Protein AF-A0A4S8JFE3-F1 (afdb_monomer)

Sequence (246 aa):
MAQDLYTLPSEVLLGKSAKSLLWGQHYAMALMDRVRDAGWALRILSYHNAELRRQIEEVHARAAPEAIAAAKQCASDLEAEAMRLRTEAKAYEERVSNLEAEVTCLKSEVKAVEGQNKELQVFLRTTRTEARLARNEAVALTQKLEEALTKVKRASEALAVEMGQWPEKDKKLIEDYKEFLGFQLGLIRSGQVTYEYGYRIALAHFKVCHPGLEIEEDPFASCPEGLSVNMSDEVPFDDSAEAPKK

Mean predicted aligned error: 17.84 Å

Structure (mmCIF, N/CA/C/O backbone):
data_AF-A0A4S8JFE3-F1
#
_entry.id   AF-A0A4S8JFE3-F1
#
loop_
_atom_site.group_PDB
_atom_site.id
_atom_site.type_symbol
_atom_site.label_atom_id
_atom_site.label_alt_id
_atom_site.label_comp_id
_atom_site.label_asym_id
_atom_site.label_entity_id
_atom_site.label_seq_id
_atom_site.pdbx_PDB_ins_code
_atom_site.Cartn_x
_atom_site.Cartn_y
_atom_site.Cartn_z
_atom_site.occupancy
_atom_site.B_iso_or_equiv
_atom_site.auth_seq_id
_atom_site.auth_comp_id
_atom_site.auth_asym_id
_atom_site.auth_atom_id
_atom_site.pdbx_PDB_model_num
ATOM 1 N N . MET A 1 1 ? 48.483 -14.406 -115.919 1.00 56.59 1 MET A N 1
ATOM 2 C CA . MET A 1 1 ? 48.897 -12.992 -116.090 1.00 56.59 1 MET A CA 1
ATOM 3 C C . MET A 1 1 ? 50.396 -12.825 -116.401 1.00 56.59 1 MET A C 1
ATOM 5 O O . MET A 1 1 ? 50.930 -11.755 -116.154 1.00 56.59 1 MET A O 1
ATOM 9 N N . ALA A 1 2 ? 51.092 -13.836 -116.947 1.00 58.06 2 ALA A N 1
ATOM 10 C CA . ALA A 1 2 ? 52.522 -13.724 -117.287 1.00 58.06 2 ALA A CA 1
ATOM 11 C C . ALA A 1 2 ? 52.792 -13.641 -118.806 1.00 58.06 2 ALA A C 1
ATOM 13 O O . ALA A 1 2 ? 53.766 -13.017 -119.209 1.00 58.06 2 ALA A O 1
ATOM 14 N N . GLN A 1 3 ? 51.917 -14.201 -119.655 1.00 55.84 3 GLN A N 1
ATOM 15 C CA . GLN A 1 3 ? 52.077 -14.185 -121.121 1.00 55.84 3 GLN A CA 1
ATOM 16 C C . GLN A 1 3 ? 51.683 -12.842 -121.773 1.00 55.84 3 GLN A C 1
ATOM 18 O O . GLN A 1 3 ? 52.320 -12.438 -122.739 1.00 55.84 3 GLN A O 1
ATOM 23 N N . ASP A 1 4 ? 50.734 -12.095 -121.195 1.00 54.00 4 ASP A N 1
ATOM 24 C CA . ASP A 1 4 ? 50.294 -10.777 -121.706 1.00 54.00 4 ASP A CA 1
ATOM 25 C C . ASP A 1 4 ? 51.259 -9.619 -121.382 1.00 54.00 4 ASP A C 1
ATOM 27 O O . ASP A 1 4 ? 51.051 -8.484 -121.809 1.00 54.00 4 ASP A O 1
ATOM 31 N N . LEU A 1 5 ? 52.311 -9.873 -120.595 1.00 59.34 5 LEU A N 1
ATOM 32 C CA . LEU A 1 5 ? 53.309 -8.858 -120.240 1.00 59.34 5 LEU A CA 1
ATOM 33 C C . LEU A 1 5 ? 54.392 -8.691 -121.319 1.00 59.34 5 LEU A C 1
ATOM 35 O O . LEU A 1 5 ? 55.036 -7.649 -121.348 1.00 59.34 5 LEU A O 1
ATOM 39 N N . TYR A 1 6 ? 54.562 -9.668 -122.220 1.00 56.78 6 TYR A N 1
ATOM 40 C CA . TYR A 1 6 ? 55.596 -9.660 -123.269 1.00 56.78 6 TYR A CA 1
ATOM 41 C C . TYR A 1 6 ? 55.110 -9.168 -124.645 1.00 56.78 6 TYR A C 1
ATOM 43 O O . TYR A 1 6 ? 55.923 -8.998 -125.550 1.00 56.78 6 TYR A O 1
ATOM 51 N N . THR A 1 7 ? 53.810 -8.911 -124.816 1.00 59.34 7 THR A N 1
ATOM 52 C CA . THR A 1 7 ? 53.206 -8.390 -126.061 1.00 59.34 7 THR A CA 1
ATOM 53 C C . THR A 1 7 ? 52.867 -6.898 -126.003 1.00 59.34 7 THR A C 1
ATOM 55 O O . THR A 1 7 ? 52.510 -6.310 -127.023 1.00 59.34 7 THR A O 1
ATOM 58 N N . LEU A 1 8 ? 52.976 -6.262 -124.831 1.00 62.25 8 LEU A N 1
ATOM 59 C CA . LEU A 1 8 ? 52.682 -4.840 -124.654 1.00 62.25 8 LEU A CA 1
ATOM 60 C C . LEU A 1 8 ? 53.921 -3.975 -124.968 1.00 62.25 8 LEU A C 1
ATOM 62 O O . LEU A 1 8 ? 54.994 -4.256 -124.431 1.00 62.25 8 LEU A O 1
ATOM 66 N N . PRO A 1 9 ? 53.793 -2.898 -125.773 1.00 70.19 9 PRO A N 1
ATOM 67 C CA . PRO A 1 9 ? 54.870 -1.933 -126.003 1.00 70.19 9 PRO A CA 1
ATOM 68 C C . PRO A 1 9 ? 55.422 -1.377 -124.683 1.00 70.19 9 PRO A C 1
ATOM 70 O O . PRO A 1 9 ? 54.665 -1.145 -123.735 1.00 70.19 9 PRO A O 1
ATOM 73 N N . SER A 1 10 ? 56.733 -1.135 -124.617 1.00 69.06 10 SER A N 1
ATOM 74 C CA . SER A 1 10 ? 57.446 -0.693 -123.405 1.00 69.06 10 SER A CA 1
ATOM 75 C C . SER A 1 10 ? 56.835 0.552 -122.749 1.00 69.06 10 SER A C 1
ATOM 77 O O . SER A 1 10 ? 56.803 0.640 -121.523 1.00 69.06 10 SER A O 1
ATOM 79 N N . GLU A 1 11 ? 56.272 1.470 -123.537 1.00 72.88 11 GLU A N 1
ATOM 80 C CA . GLU A 1 11 ? 55.557 2.662 -123.059 1.00 72.88 11 GLU A CA 1
ATOM 81 C C . GLU A 1 11 ? 54.340 2.319 -122.183 1.00 72.88 11 GLU A C 1
ATOM 83 O O . GLU A 1 11 ? 54.083 2.982 -121.176 1.00 72.88 11 GLU A O 1
ATOM 88 N N . VAL A 1 12 ? 53.615 1.240 -122.500 1.00 74.75 12 VAL A N 1
ATOM 89 C CA . VAL A 1 12 ? 52.439 0.797 -121.734 1.00 74.75 12 VAL A CA 1
ATOM 90 C C . VAL A 1 12 ? 52.855 0.147 -120.410 1.00 74.75 12 VAL A C 1
ATOM 92 O O . VAL A 1 12 ? 52.190 0.343 -119.389 1.00 74.75 12 VAL A O 1
ATOM 95 N N . LEU A 1 13 ? 53.967 -0.596 -120.395 1.00 71.75 13 LEU A N 1
ATOM 96 C CA . LEU A 1 13 ? 54.536 -1.193 -119.178 1.00 71.75 13 LEU A CA 1
ATOM 97 C C . LEU A 1 13 ? 55.146 -0.129 -118.254 1.00 71.75 13 LEU A C 1
ATOM 99 O O . LEU A 1 13 ? 54.898 -0.156 -117.047 1.00 71.75 13 LEU A O 1
ATOM 103 N N . LEU A 1 14 ? 55.864 0.850 -118.816 1.00 76.25 14 LEU A N 1
ATOM 104 C CA . LEU A 1 14 ? 56.385 2.011 -118.089 1.00 76.25 14 LEU A CA 1
ATOM 105 C C . LEU A 1 14 ? 55.250 2.857 -117.505 1.00 76.25 14 LEU A C 1
ATOM 107 O O . LEU A 1 14 ? 55.309 3.216 -116.333 1.00 76.25 14 LEU A O 1
ATOM 111 N N . GLY A 1 15 ? 54.173 3.098 -118.260 1.00 76.38 15 GLY A N 1
ATOM 112 C CA . GLY A 1 15 ? 52.990 3.807 -117.767 1.00 76.38 15 GLY A CA 1
ATOM 113 C C . GLY A 1 15 ? 52.258 3.076 -116.633 1.00 76.38 15 GLY A C 1
ATOM 114 O O . GLY A 1 15 ? 51.794 3.716 -115.688 1.00 76.38 15 GLY A O 1
ATOM 115 N N . LYS A 1 16 ? 52.174 1.737 -116.677 1.00 76.69 16 LYS A N 1
ATOM 116 C CA . LYS A 1 16 ? 51.612 0.916 -115.583 1.00 76.69 16 LYS A CA 1
ATOM 117 C C . LYS A 1 16 ? 52.517 0.907 -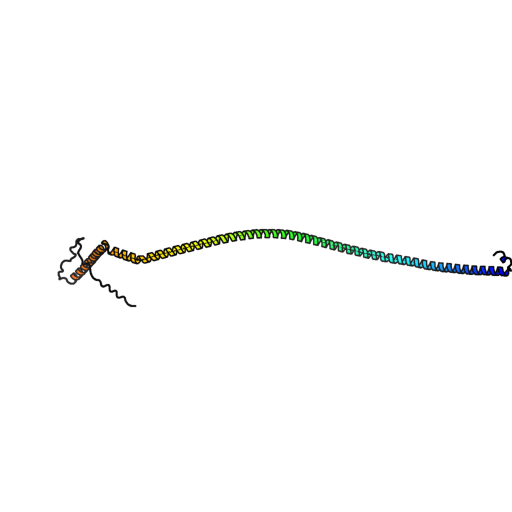114.345 1.00 76.69 16 LYS A C 1
ATOM 119 O O . LYS A 1 16 ? 52.015 1.064 -113.234 1.00 76.69 16 LYS A O 1
ATOM 124 N N . SER A 1 17 ? 53.831 0.785 -114.535 1.00 76.44 17 SER A N 1
ATOM 125 C CA . SER A 1 17 ? 54.830 0.847 -113.459 1.00 76.44 17 SER A CA 1
ATOM 126 C C . SER A 1 17 ? 54.849 2.221 -112.778 1.00 76.44 17 SER A C 1
ATOM 128 O O . SER A 1 17 ? 54.731 2.310 -111.558 1.00 76.44 17 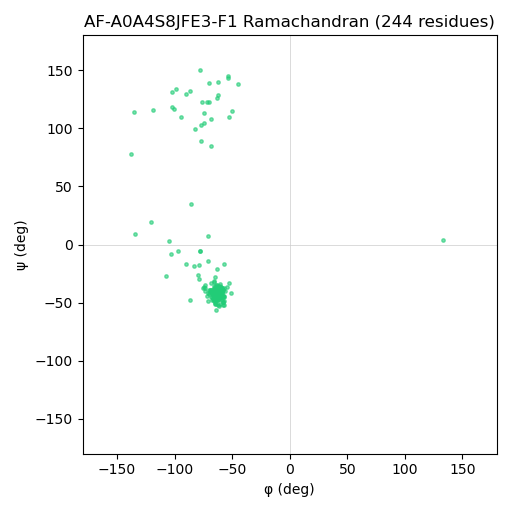SER A O 1
ATOM 130 N N . ALA A 1 18 ? 54.863 3.306 -113.559 1.00 77.50 18 ALA A N 1
ATOM 131 C CA . ALA A 1 18 ? 54.805 4.676 -113.053 1.00 77.50 18 ALA A CA 1
ATOM 132 C C . ALA A 1 18 ? 53.519 4.950 -112.254 1.00 77.50 18 ALA A C 1
ATOM 134 O O . ALA A 1 18 ? 53.577 5.550 -111.184 1.00 77.50 18 ALA A O 1
ATOM 135 N N . LYS A 1 19 ? 52.360 4.453 -112.712 1.00 82.38 19 LYS A N 1
ATOM 136 C CA . LYS A 1 19 ? 51.097 4.543 -111.956 1.00 82.38 19 LYS A CA 1
ATOM 137 C C . LYS A 1 19 ? 51.133 3.734 -110.658 1.00 82.38 19 LYS A C 1
ATOM 139 O O . LYS A 1 19 ? 50.665 4.231 -109.641 1.00 82.38 19 LYS A O 1
ATOM 144 N N . SER A 1 20 ? 51.709 2.531 -110.665 1.00 80.62 20 SER A N 1
ATOM 145 C CA . SER A 1 20 ? 51.878 1.715 -109.454 1.00 80.62 20 SER A CA 1
ATOM 146 C C . SER A 1 20 ? 52.808 2.378 -108.434 1.00 80.62 20 SER A C 1
ATOM 148 O O . SER A 1 20 ? 52.526 2.334 -107.239 1.00 80.62 20 SER A O 1
ATOM 150 N N . LEU A 1 21 ? 53.894 3.012 -108.889 1.00 84.25 21 LEU A N 1
ATOM 151 C CA . LEU A 1 21 ? 54.806 3.778 -108.036 1.00 84.25 21 LEU A CA 1
ATOM 152 C C . LEU A 1 21 ? 54.117 5.013 -107.450 1.00 84.25 21 LEU A C 1
ATOM 154 O O . LEU A 1 21 ? 54.218 5.248 -106.250 1.00 84.25 21 LEU A O 1
ATOM 158 N N . LEU A 1 22 ? 53.365 5.755 -108.267 1.00 85.00 22 LEU A N 1
ATOM 159 C CA . LEU A 1 22 ? 52.593 6.915 -107.821 1.00 85.00 22 LEU A CA 1
ATOM 160 C C . LEU A 1 22 ? 51.533 6.522 -106.777 1.00 85.00 22 LEU A C 1
ATOM 162 O O . LEU A 1 22 ? 51.433 7.145 -105.723 1.00 85.00 22 LEU A O 1
ATOM 166 N N . TRP A 1 23 ? 50.774 5.449 -107.024 1.00 84.69 23 TRP A N 1
ATOM 167 C CA . TRP A 1 23 ? 49.787 4.931 -106.070 1.00 84.69 23 TRP A CA 1
ATOM 168 C C . TRP A 1 23 ? 50.449 4.408 -104.788 1.00 84.69 23 TRP A C 1
ATOM 170 O O . TRP A 1 23 ? 49.944 4.664 -103.696 1.00 84.69 23 TRP A O 1
ATOM 180 N N . GLY A 1 24 ? 51.604 3.745 -104.899 1.00 85.69 24 GLY A N 1
ATOM 181 C CA . GLY A 1 24 ? 52.410 3.320 -103.753 1.00 85.69 24 GLY A CA 1
ATOM 182 C C . GLY A 1 24 ? 52.921 4.496 -102.914 1.00 85.69 24 GLY A C 1
ATOM 183 O O . GLY A 1 24 ? 52.873 4.434 -101.688 1.00 85.69 24 GLY A O 1
ATOM 184 N N . GLN A 1 25 ? 53.337 5.594 -103.552 1.00 86.00 25 GLN A N 1
ATOM 185 C CA . GLN A 1 25 ? 53.753 6.825 -102.872 1.00 86.00 25 GLN A CA 1
ATOM 186 C C . GLN A 1 25 ? 52.588 7.513 -102.153 1.00 86.00 25 GLN A C 1
ATOM 188 O O . GLN A 1 25 ? 52.732 7.873 -100.986 1.00 86.00 25 GLN A O 1
ATOM 193 N N . HIS A 1 26 ? 51.424 7.654 -102.796 1.00 88.19 26 HIS A N 1
ATOM 194 C CA . HIS A 1 26 ? 50.231 8.200 -102.138 1.00 88.19 26 HIS A CA 1
ATOM 195 C C . HIS A 1 26 ? 49.780 7.336 -100.957 1.00 88.19 26 HIS A C 1
ATOM 197 O O . HIS A 1 26 ? 49.426 7.870 -99.906 1.00 88.19 26 HIS A O 1
ATOM 203 N N . TYR A 1 27 ? 49.846 6.009 -101.096 1.00 88.69 27 TYR A N 1
ATOM 204 C CA . TYR A 1 27 ? 49.547 5.082 -100.008 1.00 88.69 27 TYR A CA 1
ATOM 205 C C . TYR A 1 27 ? 50.537 5.222 -98.843 1.00 88.69 27 TYR A C 1
ATOM 207 O O . TYR A 1 27 ? 50.116 5.344 -97.693 1.00 88.69 27 TYR A O 1
ATOM 215 N N . ALA A 1 28 ? 51.842 5.266 -99.125 1.00 87.94 28 ALA A N 1
ATOM 216 C CA . ALA A 1 28 ? 52.872 5.455 -98.106 1.00 87.94 28 ALA A CA 1
ATOM 217 C C . ALA A 1 28 ? 52.715 6.800 -97.377 1.00 87.94 28 ALA A C 1
ATOM 219 O O . ALA A 1 28 ? 52.839 6.854 -96.157 1.00 87.94 28 ALA A O 1
ATOM 220 N N . MET A 1 29 ? 52.386 7.872 -98.101 1.00 92.06 29 MET A N 1
ATOM 221 C CA . MET A 1 29 ? 52.171 9.205 -97.532 1.00 92.06 29 MET A CA 1
ATOM 222 C C . MET A 1 29 ? 50.930 9.256 -96.637 1.00 92.06 29 MET A C 1
ATOM 224 O O . MET A 1 29 ? 51.026 9.687 -95.493 1.00 92.06 29 MET A O 1
ATOM 228 N N . ALA A 1 30 ? 49.803 8.702 -97.095 1.00 92.50 30 ALA A N 1
ATOM 229 C CA . ALA A 1 30 ? 48.589 8.595 -96.288 1.00 92.50 30 ALA A CA 1
ATOM 230 C C . ALA A 1 30 ? 48.795 7.730 -95.031 1.00 92.50 30 ALA A C 1
ATOM 232 O O . ALA A 1 30 ? 48.233 8.024 -93.976 1.00 92.50 30 ALA A O 1
ATOM 233 N N . LEU A 1 31 ? 49.606 6.669 -95.117 1.00 93.50 31 LEU A N 1
ATOM 234 C CA . LEU A 1 31 ? 49.961 5.848 -93.961 1.00 93.50 31 LEU A CA 1
ATOM 235 C C . LEU A 1 31 ? 50.840 6.624 -92.971 1.00 93.50 31 LEU A C 1
ATOM 237 O O . LEU A 1 31 ? 50.573 6.586 -91.772 1.00 93.50 31 LEU A O 1
ATOM 241 N N . MET A 1 32 ? 51.853 7.349 -93.455 1.00 92.12 32 MET A N 1
ATOM 242 C CA . MET A 1 32 ? 52.711 8.189 -92.614 1.00 92.12 32 MET A CA 1
ATOM 243 C C . MET A 1 32 ? 51.919 9.291 -91.908 1.00 92.12 32 MET A C 1
ATOM 245 O O . MET A 1 32 ? 52.120 9.507 -90.714 1.00 92.12 32 MET A O 1
ATOM 249 N N . ASP A 1 33 ? 50.989 9.942 -92.607 1.00 93.19 33 ASP A N 1
ATOM 250 C CA . ASP A 1 33 ? 50.117 10.960 -92.020 1.00 93.19 33 ASP A CA 1
ATOM 251 C C . ASP A 1 33 ? 49.203 10.355 -90.946 1.00 93.19 33 ASP A C 1
ATOM 253 O O . ASP A 1 33 ? 49.164 10.866 -89.832 1.00 93.19 33 ASP A O 1
ATOM 257 N N . ARG A 1 34 ? 48.582 9.192 -91.200 1.00 92.62 34 ARG A N 1
ATOM 258 C CA . ARG A 1 34 ? 47.789 8.473 -90.184 1.00 92.62 34 ARG A CA 1
ATOM 259 C C . ARG A 1 34 ? 48.608 8.082 -88.957 1.00 92.62 34 ARG A C 1
ATOM 261 O O . ARG A 1 34 ? 48.115 8.201 -87.840 1.00 92.62 34 ARG A O 1
ATOM 268 N N . VAL A 1 35 ? 49.842 7.608 -89.144 1.00 95.06 35 VAL A N 1
ATOM 269 C CA . VAL A 1 35 ? 50.750 7.277 -88.032 1.00 95.06 35 VAL A CA 1
ATOM 270 C C . VAL A 1 35 ? 51.120 8.538 -87.252 1.00 95.06 35 VAL A C 1
ATOM 272 O O . VAL A 1 35 ? 51.145 8.507 -86.022 1.00 95.06 35 VAL A O 1
ATOM 275 N N . ARG A 1 36 ? 51.363 9.661 -87.939 1.00 93.81 36 ARG A N 1
ATOM 276 C CA . ARG A 1 36 ? 51.649 10.954 -87.306 1.00 93.81 36 ARG A CA 1
ATOM 277 C C . ARG A 1 36 ? 50.448 11.472 -86.513 1.00 93.81 36 ARG A C 1
ATOM 279 O O . ARG A 1 36 ? 50.630 11.871 -85.364 1.00 93.81 36 ARG A O 1
ATOM 286 N N . ASP A 1 37 ? 49.247 11.409 -87.078 1.00 94.69 37 ASP A N 1
ATOM 287 C CA . ASP A 1 37 ? 48.005 11.838 -86.429 1.00 94.69 37 ASP A CA 1
ATOM 288 C C . ASP A 1 37 ? 47.674 10.947 -85.223 1.00 94.69 37 ASP A C 1
ATOM 290 O O . ASP A 1 37 ? 47.378 11.452 -84.139 1.00 94.69 37 ASP A O 1
ATOM 294 N N . ALA A 1 38 ? 47.826 9.623 -85.359 1.00 94.75 38 ALA A N 1
ATOM 295 C CA . ALA A 1 38 ? 47.687 8.680 -84.251 1.00 94.75 38 ALA A CA 1
ATOM 296 C C . ALA A 1 38 ? 48.734 8.932 -83.154 1.00 94.75 38 ALA A C 1
ATOM 298 O O . ALA A 1 38 ? 48.404 8.925 -81.971 1.00 94.75 38 ALA A O 1
ATOM 299 N N . GLY A 1 39 ? 49.986 9.213 -83.524 1.00 95.25 39 GLY A N 1
ATOM 300 C CA . GLY A 1 39 ? 51.050 9.570 -82.584 1.00 95.25 39 GLY A CA 1
ATOM 301 C C . GLY A 1 39 ? 50.792 10.895 -81.858 1.00 95.25 39 GLY A C 1
ATOM 302 O O . GLY A 1 39 ? 51.099 11.024 -80.671 1.00 95.25 39 GLY A O 1
ATOM 303 N N . TRP A 1 40 ? 50.202 11.880 -82.539 1.00 96.31 40 TRP A N 1
ATOM 304 C CA . TRP A 1 40 ? 49.776 13.139 -81.927 1.00 96.31 40 TRP A CA 1
ATOM 305 C C . TRP A 1 40 ? 48.611 12.924 -80.953 1.00 96.31 40 TRP A C 1
ATOM 307 O O . TRP A 1 40 ? 48.685 13.375 -79.808 1.00 96.31 40 TRP A O 1
ATOM 317 N N . ALA A 1 41 ? 47.598 12.147 -81.347 1.00 95.75 41 ALA A N 1
ATOM 318 C CA . ALA A 1 41 ? 46.480 11.775 -80.482 1.00 95.75 41 ALA A CA 1
ATOM 319 C C . ALA A 1 41 ? 46.942 10.988 -79.242 1.00 95.75 41 ALA A C 1
ATOM 321 O O . ALA A 1 41 ? 46.533 11.305 -78.127 1.00 95.75 41 ALA A O 1
ATOM 322 N N . LEU A 1 42 ? 47.854 10.022 -79.406 1.00 95.06 42 LEU A N 1
ATOM 323 C CA . LEU A 1 42 ? 48.455 9.269 -78.299 1.00 95.06 42 LEU A CA 1
ATOM 324 C C . LEU A 1 42 ? 49.184 10.185 -77.315 1.00 95.06 42 LEU A C 1
ATOM 326 O O . LEU A 1 42 ? 49.062 10.007 -76.105 1.00 95.06 42 LEU A O 1
ATOM 330 N N . ARG A 1 43 ? 49.904 11.196 -77.811 1.00 95.81 43 ARG A N 1
ATOM 331 C CA . ARG A 1 43 ? 50.596 12.170 -76.958 1.00 95.81 43 ARG A CA 1
ATOM 332 C C . ARG A 1 43 ? 49.610 12.997 -76.140 1.00 95.81 43 ARG A C 1
ATOM 334 O O . ARG A 1 43 ? 49.788 13.122 -74.931 1.00 95.81 43 ARG A O 1
ATOM 341 N N . ILE A 1 44 ? 48.549 13.499 -76.766 1.00 96.25 44 ILE A N 1
ATOM 342 C CA . ILE A 1 44 ? 47.493 14.244 -76.068 1.00 96.25 44 ILE A CA 1
ATOM 343 C C . ILE A 1 44 ? 46.802 13.366 -75.028 1.00 96.25 44 ILE A C 1
ATOM 345 O O . ILE A 1 44 ? 46.636 13.797 -73.889 1.00 96.25 44 ILE A O 1
ATOM 349 N N . LEU A 1 45 ? 46.450 12.130 -75.384 1.00 96.88 45 LEU A N 1
ATOM 350 C CA . LEU A 1 45 ? 45.834 11.180 -74.459 1.00 96.88 45 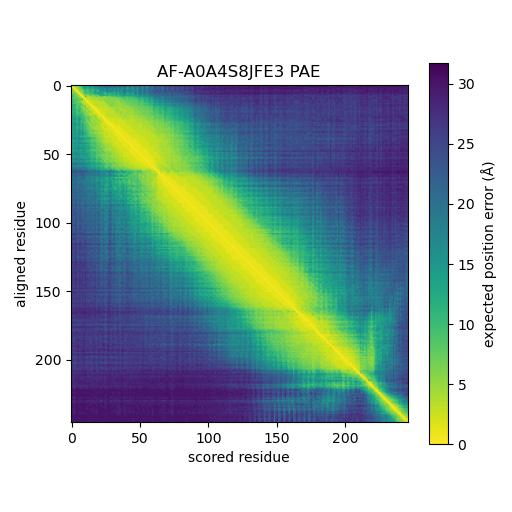LEU A CA 1
ATOM 351 C C . LEU A 1 45 ? 46.768 10.840 -73.294 1.00 96.88 45 LEU A C 1
ATOM 353 O O . LEU A 1 45 ? 46.308 10.764 -72.160 1.00 96.88 45 LEU A O 1
ATOM 357 N N . SER A 1 46 ? 48.074 10.695 -73.540 1.00 95.81 46 SER A N 1
ATOM 358 C CA . SER A 1 46 ? 49.061 10.451 -72.480 1.00 95.81 46 SER A CA 1
ATOM 359 C C . SER A 1 46 ? 49.159 11.622 -71.497 1.00 95.81 46 SER A C 1
ATOM 361 O O . SER A 1 46 ? 49.181 11.396 -70.289 1.00 95.81 46 SER A O 1
ATOM 363 N N . TYR A 1 47 ? 49.116 12.863 -71.996 1.00 96.31 47 TYR A N 1
ATOM 364 C CA . TYR A 1 47 ? 49.083 14.065 -71.163 1.00 96.31 47 TYR A CA 1
ATOM 365 C C . TYR A 1 47 ? 47.800 14.140 -70.323 1.00 96.31 47 TYR A C 1
ATOM 367 O O . TYR A 1 47 ? 47.873 14.322 -69.111 1.00 96.31 47 TYR A O 1
ATOM 375 N N . HIS A 1 48 ? 46.633 13.904 -70.931 1.00 96.69 48 HIS A N 1
ATOM 376 C CA . HIS A 1 48 ? 45.361 13.867 -70.201 1.00 96.69 48 HIS A CA 1
ATOM 377 C C . HIS A 1 48 ? 45.322 12.734 -69.169 1.00 96.69 48 HIS A C 1
ATOM 379 O O . HIS A 1 48 ? 44.786 12.923 -68.085 1.00 96.69 48 HIS A O 1
ATOM 385 N N . ASN A 1 49 ? 45.910 11.569 -69.461 1.00 96.00 49 ASN A N 1
ATOM 386 C CA . ASN A 1 49 ? 45.993 10.467 -68.502 1.00 96.00 49 ASN A CA 1
ATOM 387 C C . ASN A 1 49 ? 46.873 10.842 -67.299 1.00 96.00 49 ASN A C 1
ATOM 389 O O . ASN A 1 49 ? 46.496 10.563 -66.165 1.00 96.00 49 ASN A O 1
ATOM 393 N N . ALA A 1 50 ? 48.007 11.512 -67.529 1.00 96.56 50 ALA A N 1
ATOM 394 C CA . ALA A 1 50 ? 48.862 12.014 -66.454 1.00 96.56 50 ALA A CA 1
ATOM 395 C C . ALA A 1 50 ? 48.147 13.071 -65.594 1.00 96.56 50 ALA A C 1
ATOM 397 O O . ALA A 1 50 ? 48.205 12.999 -64.369 1.00 96.56 50 ALA A O 1
ATOM 398 N N . GLU A 1 51 ? 47.416 13.998 -66.218 1.00 95.94 51 GLU A N 1
ATOM 399 C CA . GLU A 1 51 ? 46.646 15.018 -65.498 1.00 95.94 51 GLU A CA 1
ATOM 400 C C . GLU A 1 51 ? 45.475 14.413 -64.710 1.00 95.94 51 GLU A C 1
ATOM 402 O O . GLU A 1 51 ? 45.275 14.755 -63.548 1.00 95.94 51 GLU A O 1
ATOM 407 N N . LEU A 1 52 ? 44.746 13.448 -65.281 1.00 95.94 52 LEU A N 1
ATOM 408 C CA . LEU A 1 52 ? 43.693 12.723 -64.564 1.00 95.94 52 LEU A CA 1
ATOM 409 C C . LEU A 1 52 ? 44.253 11.952 -63.366 1.00 95.94 52 LEU A C 1
ATOM 411 O O . LEU A 1 52 ? 43.646 11.974 -62.299 1.00 95.94 52 LEU A O 1
ATOM 415 N N . ARG A 1 53 ? 45.419 11.307 -63.504 1.00 95.38 53 ARG A N 1
ATOM 416 C CA . ARG A 1 53 ? 46.098 10.653 -62.372 1.00 95.38 53 ARG A CA 1
ATOM 417 C C . ARG A 1 53 ? 46.442 11.656 -61.274 1.00 95.38 53 ARG A C 1
ATOM 419 O O . ARG A 1 53 ? 46.128 11.394 -60.118 1.00 95.38 53 ARG A O 1
ATOM 426 N N . ARG A 1 54 ? 46.991 12.821 -61.634 1.00 95.19 54 ARG A N 1
ATOM 427 C CA . ARG A 1 54 ? 47.297 13.902 -60.684 1.00 95.19 54 ARG A CA 1
ATOM 428 C C . ARG A 1 54 ? 46.042 14.390 -59.952 1.00 95.19 54 ARG A C 1
ATOM 430 O O . ARG A 1 54 ? 46.073 14.550 -58.738 1.00 95.19 54 ARG A O 1
ATOM 437 N N . GLN A 1 55 ? 44.934 14.596 -60.665 1.00 94.31 55 GLN A N 1
ATOM 438 C CA . GLN A 1 55 ? 43.663 15.016 -60.063 1.00 94.31 55 GLN A CA 1
ATOM 439 C C . GLN A 1 55 ? 43.073 13.942 -59.143 1.00 94.31 55 GLN A C 1
ATOM 441 O O . GLN A 1 55 ? 42.565 14.269 -58.073 1.00 94.31 55 GLN A O 1
ATOM 446 N N . ILE A 1 56 ? 43.167 12.664 -59.523 1.00 91.31 56 ILE A N 1
ATOM 447 C CA . ILE A 1 56 ? 42.753 11.541 -58.671 1.00 91.31 56 ILE A CA 1
ATOM 448 C C . ILE A 1 56 ? 43.582 11.519 -57.384 1.00 91.31 56 ILE A C 1
ATOM 450 O O . ILE A 1 56 ? 43.013 11.388 -56.304 1.00 91.31 56 ILE A O 1
ATOM 454 N N . GLU A 1 57 ? 44.902 11.684 -57.481 1.00 92.50 57 GLU A N 1
ATOM 455 C CA . GLU A 1 57 ? 45.794 11.744 -56.320 1.00 92.50 57 GLU A CA 1
ATOM 456 C C . GLU A 1 57 ? 45.500 12.959 -55.429 1.00 92.50 57 GLU A C 1
ATOM 458 O O . GLU A 1 57 ? 45.446 12.812 -54.212 1.00 92.50 57 GLU A O 1
ATOM 463 N N . GLU A 1 58 ? 45.240 14.134 -56.007 1.00 91.00 58 GLU A N 1
ATOM 464 C CA . GLU A 1 58 ? 44.891 15.354 -55.266 1.00 91.00 58 GLU A CA 1
ATOM 465 C C . GLU A 1 58 ? 43.551 15.215 -54.527 1.00 91.00 58 GLU A C 1
ATOM 467 O O . GLU A 1 58 ? 43.459 15.512 -53.332 1.00 91.00 58 GLU A O 1
ATOM 472 N N . VAL A 1 59 ? 42.517 14.703 -55.204 1.00 88.50 59 VAL A N 1
ATOM 473 C CA . VAL A 1 59 ? 41.216 14.416 -54.582 1.00 88.50 59 VAL A CA 1
ATOM 474 C C . VAL A 1 59 ? 41.368 13.353 -53.501 1.00 88.50 59 VAL A C 1
ATOM 476 O O . VAL A 1 59 ? 40.789 13.506 -52.430 1.00 88.50 59 VAL A O 1
ATOM 479 N N . HIS A 1 60 ? 42.169 12.311 -53.725 1.00 90.56 60 HIS A N 1
ATOM 480 C CA . HIS A 1 60 ? 42.416 11.278 -52.723 1.00 90.56 60 HIS A CA 1
ATOM 481 C C . HIS A 1 60 ? 43.151 11.840 -51.497 1.00 90.56 60 HIS A C 1
ATOM 483 O O . HIS A 1 60 ? 42.722 11.609 -50.368 1.00 90.56 60 HIS A O 1
ATOM 489 N N . ALA A 1 61 ? 44.199 12.639 -51.707 1.00 86.88 61 ALA A N 1
ATOM 490 C CA . ALA A 1 61 ? 44.972 13.275 -50.645 1.00 86.88 61 ALA A CA 1
ATOM 491 C C . ALA A 1 61 ? 44.157 14.290 -49.835 1.00 86.88 61 ALA A C 1
ATOM 493 O O . ALA A 1 61 ? 44.453 14.489 -48.662 1.00 86.88 61 ALA A O 1
ATOM 494 N N . ARG A 1 62 ? 43.131 14.917 -50.427 1.00 87.75 62 ARG A N 1
ATOM 495 C CA . ARG A 1 62 ? 42.226 15.839 -49.725 1.00 87.75 62 ARG A CA 1
ATOM 496 C C . ARG A 1 62 ? 41.055 15.123 -49.047 1.00 87.75 62 ARG A C 1
ATOM 498 O O . ARG A 1 62 ? 40.784 15.373 -47.877 1.00 87.75 62 ARG A O 1
ATOM 505 N N . ALA A 1 63 ? 40.378 14.225 -49.759 1.00 88.00 63 ALA A N 1
ATOM 506 C CA . ALA A 1 63 ? 39.172 13.560 -49.273 1.00 88.00 63 ALA A CA 1
ATOM 507 C C . ALA A 1 63 ? 39.473 12.501 -48.201 1.00 88.00 63 ALA A C 1
ATOM 509 O O . ALA A 1 63 ? 38.687 12.346 -47.269 1.00 88.00 63 ALA A O 1
ATOM 510 N N . ALA A 1 64 ? 40.607 11.793 -48.289 1.00 88.69 64 ALA A N 1
ATOM 511 C CA . ALA A 1 64 ? 40.982 10.791 -47.292 1.00 88.69 64 ALA A CA 1
ATOM 512 C C . ALA A 1 64 ? 41.167 11.384 -45.879 1.00 88.69 64 ALA A C 1
ATOM 514 O O . ALA A 1 64 ? 40.517 10.889 -44.959 1.00 88.69 64 ALA A O 1
ATOM 515 N N . PRO A 1 65 ? 41.982 12.434 -45.648 1.00 88.38 65 PRO A N 1
ATOM 516 C CA . PRO A 1 65 ? 42.142 12.999 -44.311 1.00 88.38 65 PRO A CA 1
ATOM 517 C C . PRO A 1 65 ? 40.878 13.695 -43.801 1.00 88.38 65 PRO A C 1
ATOM 519 O O . PRO A 1 65 ? 40.622 13.622 -42.603 1.00 88.38 65 PRO A O 1
ATOM 522 N N . GLU A 1 66 ? 40.071 14.316 -44.668 1.00 89.75 66 GLU A N 1
ATOM 523 C CA . GLU A 1 66 ? 38.791 14.924 -44.277 1.00 89.75 66 GLU A CA 1
ATOM 524 C C . GLU A 1 66 ? 37.786 13.860 -43.811 1.00 89.75 66 GLU A C 1
ATOM 526 O O . GLU A 1 66 ? 37.233 13.970 -42.717 1.00 89.75 66 GLU A O 1
ATOM 531 N N . ALA A 1 67 ? 37.628 12.770 -44.571 1.00 89.12 67 ALA A N 1
ATOM 532 C CA . ALA A 1 67 ? 36.785 11.643 -44.177 1.00 89.12 67 ALA A CA 1
ATOM 533 C C . ALA A 1 67 ? 37.299 10.957 -42.900 1.00 89.12 67 ALA A C 1
ATOM 535 O O . ALA A 1 67 ? 36.505 10.595 -42.032 1.00 89.12 67 ALA A O 1
ATOM 536 N N . ILE A 1 68 ? 38.622 10.817 -42.745 1.00 89.38 68 ILE A N 1
ATOM 537 C CA . ILE A 1 68 ? 39.239 10.268 -41.528 1.00 89.38 68 ILE A CA 1
ATOM 538 C C . ILE A 1 68 ? 39.008 11.196 -40.329 1.00 89.38 68 ILE A C 1
ATOM 540 O O . ILE A 1 68 ? 38.720 10.706 -39.239 1.00 89.38 68 ILE A O 1
ATOM 544 N N . ALA A 1 69 ? 39.129 12.515 -40.492 1.00 92.62 69 ALA A N 1
ATOM 545 C CA . ALA A 1 69 ? 38.890 13.480 -39.422 1.00 92.62 69 ALA A CA 1
ATOM 546 C C . ALA A 1 69 ? 37.418 13.481 -38.986 1.00 92.62 69 ALA A C 1
ATOM 548 O O . ALA A 1 69 ? 37.149 13.392 -37.790 1.00 92.62 69 ALA A O 1
ATOM 549 N N . ALA A 1 70 ? 36.483 13.480 -39.942 1.00 94.12 70 ALA A N 1
ATOM 550 C CA . ALA A 1 70 ? 35.053 13.367 -39.664 1.00 94.12 70 ALA A CA 1
ATOM 551 C C . ALA A 1 70 ? 34.721 12.049 -38.948 1.00 94.12 70 ALA A C 1
ATOM 553 O O . ALA A 1 70 ? 34.063 12.062 -37.912 1.00 94.12 70 ALA A O 1
ATOM 554 N N . ALA A 1 71 ? 35.248 10.915 -39.427 1.00 93.56 71 ALA A N 1
ATOM 555 C CA . ALA A 1 71 ? 35.047 9.617 -38.784 1.00 93.56 71 ALA A CA 1
ATOM 556 C C . ALA A 1 71 ? 35.626 9.568 -37.360 1.00 93.56 71 ALA A C 1
ATOM 558 O O . ALA A 1 71 ? 34.996 9.016 -36.461 1.00 93.56 71 ALA A O 1
ATOM 559 N N . LYS A 1 72 ? 36.802 10.171 -37.134 1.00 95.06 72 LYS A N 1
ATOM 560 C CA . LYS A 1 72 ? 37.399 10.292 -35.795 1.00 95.06 72 LYS A CA 1
ATOM 561 C C . LYS A 1 72 ? 36.544 11.144 -34.865 1.00 95.06 72 LYS A C 1
ATOM 563 O O . LYS A 1 72 ? 36.344 10.751 -33.724 1.00 95.06 72 LYS A O 1
ATOM 568 N N . GLN A 1 73 ? 36.037 12.278 -35.341 1.00 95.44 73 GLN A N 1
ATOM 569 C CA . GLN A 1 73 ? 35.157 13.129 -34.547 1.00 95.44 73 GLN A CA 1
ATOM 570 C C . GLN A 1 73 ? 33.858 12.397 -34.191 1.00 95.44 73 GLN A C 1
ATOM 572 O O . GLN A 1 73 ? 33.507 12.338 -33.019 1.00 95.44 73 GLN A O 1
ATOM 577 N N . CYS A 1 74 ? 33.216 11.740 -35.163 1.00 95.38 74 CYS A N 1
ATOM 578 C CA . CYS A 1 74 ? 32.034 10.918 -34.906 1.00 95.38 74 CYS A CA 1
ATOM 579 C C . CYS A 1 74 ? 32.309 9.789 -33.900 1.00 95.38 74 CYS A C 1
ATOM 581 O O . CYS A 1 74 ? 31.451 9.495 -33.073 1.00 95.38 74 CYS A O 1
ATOM 583 N N . ALA A 1 75 ? 33.490 9.162 -33.945 1.00 95.88 75 ALA A N 1
ATOM 584 C CA . ALA A 1 75 ? 33.874 8.143 -32.970 1.00 95.88 75 ALA A CA 1
ATOM 585 C C . ALA A 1 75 ? 34.018 8.725 -31.553 1.00 95.88 75 ALA A C 1
ATOM 587 O O . ALA A 1 75 ? 33.513 8.124 -30.607 1.00 95.88 75 ALA A O 1
ATOM 588 N N . SER A 1 76 ? 34.639 9.901 -31.409 1.00 96.62 76 SER A N 1
ATOM 589 C CA . SER A 1 76 ? 34.759 10.601 -30.122 1.00 96.62 76 SER A CA 1
ATOM 590 C C . SER A 1 76 ? 33.402 11.034 -29.562 1.00 96.62 76 SER A C 1
ATOM 592 O O . SER A 1 76 ? 33.146 10.863 -28.371 1.00 96.62 76 SER A O 1
ATOM 594 N N . ASP A 1 77 ? 32.518 11.565 -30.411 1.00 97.12 77 ASP A N 1
ATOM 595 C CA . ASP A 1 77 ? 31.171 11.987 -30.010 1.00 97.12 77 ASP A CA 1
ATOM 596 C C . ASP A 1 77 ? 30.339 10.782 -29.544 1.00 97.12 77 ASP A C 1
ATOM 598 O O . ASP A 1 77 ? 29.696 10.827 -28.492 1.00 97.12 77 ASP A O 1
ATOM 602 N N . LEU A 1 78 ? 30.417 9.666 -30.279 1.00 97.06 78 LEU A N 1
ATOM 603 C CA . LEU A 1 78 ? 29.755 8.415 -29.912 1.00 97.06 78 LEU A CA 1
ATOM 604 C C . LEU A 1 78 ? 30.314 7.833 -28.604 1.00 97.06 78 LEU A C 1
ATOM 606 O O . LEU A 1 78 ? 29.558 7.315 -27.782 1.00 97.06 78 LEU A O 1
ATOM 610 N N . GLU A 1 79 ? 31.627 7.921 -28.384 1.00 97.50 79 GLU A N 1
ATOM 611 C CA . GLU A 1 79 ? 32.256 7.493 -27.133 1.00 97.50 79 GLU A CA 1
ATOM 612 C C . GLU A 1 79 ? 31.793 8.350 -25.946 1.00 97.50 79 GLU A C 1
ATOM 614 O O . GLU A 1 79 ? 31.448 7.809 -24.891 1.00 97.50 79 GLU A O 1
ATOM 619 N N . ALA A 1 80 ? 31.707 9.672 -26.121 1.00 97.19 80 ALA A N 1
ATOM 620 C CA . ALA A 1 80 ? 31.192 10.581 -25.101 1.00 97.19 80 ALA A CA 1
ATOM 621 C C . ALA A 1 80 ? 29.722 10.282 -24.760 1.00 97.19 80 ALA A C 1
ATOM 623 O O . ALA A 1 80 ? 29.354 10.223 -23.582 1.00 97.19 80 ALA A O 1
ATOM 624 N N . GLU A 1 81 ? 28.887 10.021 -25.768 1.00 97.69 81 GLU A N 1
ATOM 625 C CA . GLU A 1 81 ? 27.494 9.626 -25.563 1.00 97.69 81 GLU A CA 1
ATOM 626 C C . GLU A 1 81 ? 27.375 8.267 -24.857 1.00 97.69 81 GLU A C 1
ATOM 628 O O . GLU A 1 81 ? 26.588 8.128 -23.917 1.00 97.69 81 GLU A O 1
ATOM 633 N N . ALA A 1 82 ? 28.205 7.286 -25.224 1.00 97.62 82 ALA A N 1
ATOM 634 C CA . ALA A 1 82 ? 28.255 5.995 -24.545 1.00 97.62 82 ALA A CA 1
ATOM 635 C C . ALA A 1 82 ? 28.659 6.139 -23.069 1.00 97.62 82 ALA A C 1
ATOM 637 O O . ALA A 1 82 ? 28.097 5.466 -22.202 1.00 97.62 82 ALA A O 1
ATOM 638 N N . MET A 1 83 ? 29.604 7.030 -22.755 1.00 97.75 83 MET A N 1
ATOM 639 C CA . MET A 1 83 ? 29.987 7.326 -21.373 1.00 97.75 83 MET A CA 1
ATOM 640 C C . MET A 1 83 ? 28.852 7.997 -20.597 1.00 97.75 83 MET A C 1
ATOM 642 O O . MET A 1 83 ? 28.564 7.573 -19.476 1.00 97.75 83 MET A O 1
ATOM 646 N N . ARG A 1 84 ? 28.149 8.964 -21.200 1.00 98.31 84 ARG A N 1
ATOM 647 C CA . ARG A 1 84 ? 26.963 9.591 -20.597 1.00 98.31 84 ARG A CA 1
ATOM 648 C C . ARG A 1 84 ? 25.883 8.552 -20.287 1.00 98.31 84 ARG A C 1
ATOM 650 O O . ARG A 1 84 ? 25.467 8.437 -19.135 1.00 98.31 84 ARG A O 1
ATOM 657 N N . LEU A 1 85 ? 25.500 7.731 -21.268 1.00 97.62 85 LEU A N 1
ATOM 658 C CA . LEU A 1 85 ? 24.484 6.687 -21.089 1.00 97.62 85 LEU A CA 1
ATOM 659 C C . LEU A 1 85 ? 24.887 5.656 -20.027 1.00 97.62 85 LEU A C 1
ATOM 661 O O . LEU A 1 85 ? 24.043 5.215 -19.253 1.00 97.62 85 LEU A O 1
ATOM 665 N N . ARG A 1 86 ? 26.176 5.305 -19.922 1.00 98.12 86 ARG A N 1
ATOM 666 C CA . ARG A 1 86 ? 26.676 4.439 -18.839 1.00 98.12 86 ARG A CA 1
ATOM 667 C C . ARG A 1 86 ? 26.505 5.075 -17.461 1.00 98.12 86 ARG A C 1
ATOM 669 O O . ARG A 1 86 ? 26.155 4.368 -16.520 1.00 98.12 86 ARG A O 1
ATOM 676 N N . THR A 1 87 ? 26.766 6.375 -17.316 1.00 97.62 87 THR A N 1
ATOM 677 C CA . THR A 1 87 ? 26.557 7.065 -16.031 1.00 97.62 87 THR A CA 1
ATOM 678 C C . THR A 1 87 ? 25.078 7.179 -15.671 1.00 97.62 87 THR A C 1
ATOM 680 O O . THR A 1 87 ? 24.718 6.941 -14.522 1.00 97.62 87 THR A O 1
ATOM 683 N N . GLU A 1 88 ? 24.212 7.445 -16.651 1.00 97.81 88 GLU A N 1
ATOM 684 C CA . GLU A 1 88 ? 22.761 7.459 -16.451 1.00 97.81 88 GLU A CA 1
ATOM 685 C C . GLU A 1 88 ? 22.231 6.071 -16.074 1.00 97.81 88 GLU A C 1
ATOM 687 O O . GLU A 1 88 ? 21.453 5.955 -15.130 1.00 97.81 88 GLU A O 1
ATOM 692 N N . ALA A 1 89 ? 22.697 5.009 -16.740 1.00 97.62 89 ALA A N 1
ATOM 693 C CA . ALA A 1 89 ? 22.326 3.633 -16.416 1.00 97.62 89 ALA A CA 1
ATOM 694 C C . ALA A 1 89 ? 22.676 3.270 -14.964 1.00 97.62 89 ALA A C 1
ATOM 696 O O . ALA A 1 89 ? 21.830 2.727 -14.259 1.00 97.62 89 ALA A O 1
ATOM 697 N N . LYS A 1 90 ? 23.872 3.647 -14.489 1.00 98.06 90 LYS A N 1
ATOM 698 C CA . LYS A 1 90 ? 24.270 3.458 -13.082 1.00 98.06 90 LYS A CA 1
ATOM 699 C C . LYS A 1 90 ? 23.369 4.228 -12.115 1.00 98.06 90 LYS A C 1
ATOM 701 O O . LYS A 1 90 ? 22.942 3.678 -11.108 1.00 98.06 90 LYS A O 1
ATOM 706 N N . ALA A 1 91 ? 23.025 5.475 -12.437 1.00 98.06 91 ALA A N 1
ATOM 707 C CA . ALA A 1 91 ? 22.113 6.262 -11.608 1.00 98.06 91 ALA A CA 1
ATOM 708 C C . ALA A 1 91 ? 20.703 5.641 -11.543 1.00 98.06 91 ALA A C 1
ATOM 710 O O . ALA A 1 91 ? 20.054 5.680 -10.498 1.00 98.06 91 ALA A O 1
ATOM 711 N N . TYR A 1 92 ? 20.212 5.056 -12.642 1.00 97.44 92 TYR A N 1
ATOM 712 C CA . TYR A 1 92 ? 18.952 4.309 -12.636 1.00 97.44 92 TYR A CA 1
ATOM 713 C C . TYR A 1 92 ? 19.048 3.006 -11.838 1.00 97.44 92 TYR A C 1
ATOM 715 O O . TYR A 1 92 ? 18.112 2.693 -11.110 1.00 97.44 92 TYR A O 1
ATOM 723 N N . GLU A 1 93 ? 20.162 2.281 -11.915 1.00 98.00 93 GLU A N 1
ATOM 724 C CA . GLU A 1 93 ? 20.405 1.063 -11.130 1.00 98.00 93 GLU A CA 1
ATOM 725 C C . GLU A 1 93 ? 20.403 1.342 -9.616 1.00 98.00 93 GLU A C 1
ATOM 727 O O . GLU A 1 93 ? 19.748 0.633 -8.848 1.00 98.00 93 GLU A O 1
ATOM 732 N N . GLU A 1 94 ? 21.037 2.435 -9.184 1.00 98.06 94 GLU A N 1
ATOM 733 C CA . GLU A 1 94 ? 20.984 2.901 -7.792 1.00 98.06 94 GLU A CA 1
ATOM 734 C C . GLU A 1 94 ? 19.557 3.282 -7.371 1.00 98.06 94 GLU A C 1
ATOM 736 O O . GLU A 1 94 ? 19.102 2.914 -6.287 1.00 98.06 94 GLU A O 1
ATOM 741 N N . ARG A 1 95 ? 18.808 3.983 -8.234 1.00 98.06 95 ARG A N 1
ATOM 742 C CA . ARG A 1 95 ? 17.398 4.321 -7.969 1.00 98.06 95 ARG A CA 1
ATOM 743 C C . ARG A 1 95 ? 16.522 3.081 -7.842 1.00 98.06 95 ARG A C 1
ATOM 745 O O . ARG A 1 95 ? 15.682 3.043 -6.949 1.00 98.06 95 ARG A O 1
ATOM 752 N N . VAL A 1 96 ? 16.713 2.084 -8.704 1.00 97.88 96 VAL A N 1
ATOM 753 C CA . VAL A 1 96 ? 15.991 0.808 -8.627 1.00 97.88 96 VAL A CA 1
ATOM 754 C C . VAL A 1 96 ? 16.330 0.097 -7.320 1.00 97.88 96 VAL A C 1
ATOM 756 O O . VAL A 1 96 ? 15.413 -0.281 -6.604 1.00 97.88 96 VAL A O 1
ATOM 759 N N . SER A 1 97 ? 17.609 0.028 -6.945 1.00 97.69 97 SER A N 1
ATOM 760 C CA . SER A 1 97 ? 18.042 -0.578 -5.676 1.00 97.69 97 SER A CA 1
ATOM 761 C C . SER A 1 97 ? 17.418 0.115 -4.454 1.00 97.69 97 SER A C 1
ATOM 763 O O . SER A 1 97 ? 16.952 -0.544 -3.523 1.00 97.69 97 SER A O 1
ATOM 765 N N . ASN A 1 98 ? 17.348 1.450 -4.465 1.00 97.88 98 ASN A N 1
ATOM 766 C CA . ASN A 1 98 ? 16.707 2.229 -3.403 1.00 97.88 98 ASN A CA 1
ATOM 767 C C . ASN A 1 98 ? 15.193 1.981 -3.335 1.00 97.88 98 ASN A C 1
ATOM 769 O O . ASN A 1 98 ? 14.654 1.778 -2.247 1.00 97.88 98 ASN A O 1
ATOM 773 N N . LEU A 1 99 ? 14.509 1.961 -4.483 1.00 97.94 99 LEU A N 1
ATOM 774 C CA . LEU A 1 99 ? 13.075 1.667 -4.553 1.00 97.94 99 LEU A CA 1
ATOM 775 C C . LEU A 1 99 ? 12.768 0.229 -4.123 1.00 97.94 99 LEU A C 1
ATOM 777 O O . LEU A 1 99 ? 11.781 -0.006 -3.434 1.00 97.94 99 LEU A O 1
ATOM 781 N N . GLU A 1 100 ? 13.611 -0.739 -4.478 1.00 98.12 100 GLU A N 1
ATOM 782 C CA . GLU A 1 100 ? 13.487 -2.118 -4.005 1.00 98.12 100 GLU A CA 1
ATOM 783 C C . GLU A 1 100 ? 13.609 -2.190 -2.479 1.00 98.12 100 GLU A C 1
ATOM 785 O O . GLU A 1 100 ? 12.773 -2.821 -1.826 1.00 98.12 100 GLU A O 1
ATOM 790 N N . ALA A 1 101 ? 14.583 -1.488 -1.892 1.00 97.69 101 ALA A N 1
ATOM 791 C CA . ALA A 1 101 ? 14.714 -1.388 -0.442 1.00 97.69 101 ALA A CA 1
ATOM 792 C C . ALA A 1 101 ? 13.463 -0.757 0.203 1.00 97.69 101 ALA A C 1
ATOM 794 O O . ALA A 1 101 ? 12.929 -1.305 1.171 1.00 97.69 101 ALA A O 1
ATOM 795 N N . GLU A 1 102 ? 12.927 0.327 -0.361 1.00 98.00 102 GLU A N 1
ATOM 796 C CA . GLU A 1 102 ? 11.696 0.969 0.119 1.00 98.00 102 GLU A CA 1
ATOM 797 C C . GLU A 1 102 ? 10.485 0.028 0.036 1.00 98.00 102 GLU A C 1
ATOM 799 O O . GLU A 1 102 ? 9.746 -0.126 1.009 1.00 98.00 102 GLU A O 1
ATOM 804 N N . VAL A 1 103 ? 10.327 -0.695 -1.076 1.00 98.12 103 VAL A N 1
ATOM 805 C CA . VAL A 1 103 ? 9.271 -1.703 -1.246 1.00 98.12 103 VAL A CA 1
ATOM 806 C C . VAL A 1 103 ? 9.398 -2.812 -0.202 1.00 98.12 103 VAL A C 1
ATOM 808 O O . VAL A 1 103 ? 8.388 -3.243 0.360 1.00 98.12 103 VAL A O 1
ATOM 811 N N . THR A 1 104 ? 10.614 -3.278 0.106 1.00 97.94 104 THR A N 1
ATOM 812 C CA . THR A 1 104 ? 10.807 -4.274 1.174 1.00 97.94 104 THR A CA 1
ATOM 813 C C . THR A 1 104 ? 10.460 -3.721 2.558 1.00 97.94 104 THR A C 1
ATOM 815 O O . THR A 1 104 ? 9.844 -4.441 3.350 1.00 97.94 104 THR A O 1
ATOM 818 N N . CYS A 1 105 ? 10.768 -2.448 2.824 1.00 97.75 105 CYS A N 1
ATOM 819 C CA . CYS A 1 105 ? 10.426 -1.764 4.069 1.00 97.75 105 CYS A CA 1
ATOM 820 C C . CYS A 1 105 ? 8.902 -1.650 4.230 1.00 97.75 105 CYS A C 1
ATOM 822 O O . CYS A 1 105 ? 8.339 -2.216 5.173 1.00 97.75 105 CYS A O 1
ATOM 824 N N . LEU A 1 106 ? 8.222 -1.053 3.242 1.00 97.75 106 LEU A N 1
ATOM 825 C CA . LEU A 1 106 ? 6.764 -0.892 3.209 1.00 97.75 106 LEU A CA 1
ATOM 826 C C . LEU A 1 106 ? 6.040 -2.238 3.312 1.00 97.75 106 LEU A C 1
ATOM 828 O O . LEU A 1 106 ? 5.034 -2.366 4.005 1.00 97.75 106 LEU A O 1
ATOM 832 N N . LYS A 1 107 ? 6.572 -3.292 2.684 1.00 98.12 107 LYS A N 1
ATOM 833 C CA . LYS A 1 107 ? 6.012 -4.644 2.801 1.00 98.12 107 LYS A CA 1
ATOM 834 C C . LYS A 1 107 ? 6.074 -5.188 4.229 1.00 98.12 107 LYS A C 1
ATOM 836 O O . LYS A 1 107 ? 5.184 -5.940 4.627 1.00 98.12 107 LYS A O 1
ATOM 841 N N . SER A 1 108 ? 7.117 -4.866 4.991 1.00 96.62 108 SER A N 1
ATOM 842 C CA . SER A 1 108 ? 7.208 -5.277 6.395 1.00 96.62 108 SER A CA 1
ATOM 843 C C . SER A 1 108 ? 6.284 -4.446 7.294 1.00 96.62 108 SER A C 1
ATOM 845 O O . SER A 1 108 ? 5.620 -5.015 8.160 1.00 96.62 108 SER A O 1
ATOM 847 N N . GLU A 1 109 ? 6.138 -3.149 7.015 1.00 97.81 109 GLU A N 1
ATOM 848 C CA . GLU A 1 109 ? 5.200 -2.255 7.701 1.00 97.81 109 GLU A CA 1
ATOM 849 C C . GLU A 1 109 ? 3.738 -2.669 7.482 1.00 97.81 109 GLU A C 1
ATOM 851 O O . GLU A 1 109 ? 2.983 -2.803 8.444 1.00 97.81 109 GLU A O 1
ATOM 856 N N . VAL A 1 110 ? 3.350 -2.997 6.243 1.00 98.00 110 VAL A N 1
ATOM 857 C CA . VAL A 1 110 ? 2.008 -3.521 5.934 1.00 98.00 110 VAL A CA 1
ATOM 858 C C . VAL A 1 110 ? 1.716 -4.786 6.741 1.00 98.00 110 VAL A C 1
ATOM 860 O O . VAL A 1 110 ? 0.651 -4.893 7.343 1.00 98.00 110 VAL A O 1
ATOM 863 N N . LYS A 1 111 ? 2.671 -5.721 6.841 1.00 97.88 111 LYS A N 1
ATOM 864 C CA . LYS A 1 111 ? 2.504 -6.929 7.668 1.00 97.88 111 LYS A CA 1
ATOM 865 C C . LYS A 1 111 ? 2.342 -6.608 9.156 1.00 97.88 111 LYS A C 1
ATOM 867 O O . LYS A 1 111 ? 1.575 -7.287 9.839 1.00 97.88 111 LYS A O 1
ATOM 872 N N . ALA A 1 112 ? 3.058 -5.605 9.665 1.00 98.25 112 ALA A N 1
ATOM 873 C CA . ALA A 1 112 ? 2.932 -5.169 11.052 1.00 98.25 112 ALA A CA 1
ATOM 874 C C . ALA A 1 112 ? 1.540 -4.576 11.324 1.00 98.25 112 ALA A C 1
ATOM 876 O O . ALA A 1 112 ? 0.874 -4.987 12.276 1.00 98.25 112 ALA A O 1
ATOM 877 N N . VAL A 1 113 ? 1.060 -3.691 10.443 1.00 97.81 113 VAL A N 1
ATOM 878 C CA . VAL A 1 113 ? -0.283 -3.096 10.530 1.00 97.81 113 VAL A CA 1
ATOM 879 C C . VAL A 1 113 ? -1.370 -4.162 10.389 1.00 97.81 113 VAL A C 1
ATOM 881 O O . VAL A 1 113 ? -2.330 -4.157 11.153 1.00 97.81 113 VAL A O 1
ATOM 884 N N . GLU A 1 114 ? -1.222 -5.127 9.478 1.00 98.12 114 GLU A N 1
ATOM 885 C CA . GLU A 1 114 ? -2.129 -6.279 9.374 1.00 98.12 114 GLU A CA 1
ATOM 886 C C . GLU A 1 114 ? -2.189 -7.090 10.677 1.00 98.12 114 GLU A C 1
ATOM 888 O O . GLU A 1 114 ? -3.264 -7.551 11.070 1.00 98.12 114 GLU A O 1
ATOM 893 N N . GLY A 1 115 ? -1.050 -7.265 11.355 1.00 97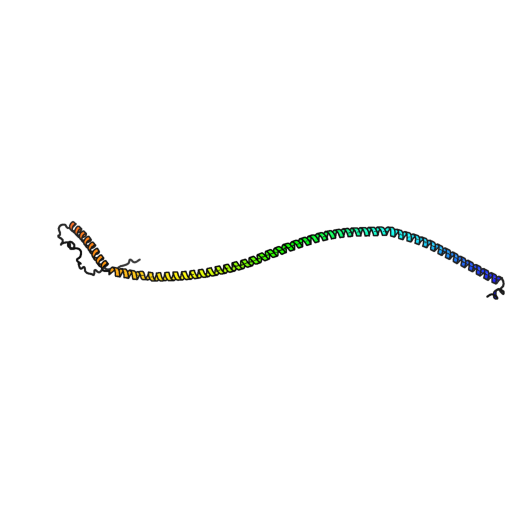.69 115 GLY A N 1
ATOM 894 C CA . GLY A 1 115 ? -0.971 -7.888 12.676 1.00 97.69 115 GLY A CA 1
ATOM 895 C C . GLY A 1 115 ? -1.767 -7.113 13.727 1.00 97.69 115 GLY A C 1
ATOM 896 O O . GLY A 1 115 ? -2.646 -7.684 14.373 1.00 97.69 115 GLY A O 1
ATOM 897 N N . GLN A 1 116 ? -1.532 -5.803 13.829 1.00 97.81 116 GLN A N 1
ATOM 898 C CA . GLN A 1 116 ? -2.261 -4.918 14.745 1.00 97.81 116 GLN A CA 1
ATOM 899 C C . GLN A 1 116 ? -3.768 -4.905 14.461 1.00 97.81 116 GLN A C 1
ATOM 901 O O . GLN A 1 116 ? -4.579 -4.922 15.382 1.00 97.81 116 GLN A O 1
ATOM 906 N N . ASN A 1 117 ? -4.172 -4.934 13.189 1.00 98.06 117 ASN A N 1
ATOM 907 C CA . ASN A 1 117 ? -5.583 -4.947 12.808 1.00 98.06 117 ASN A CA 1
ATOM 908 C C . ASN A 1 117 ? -6.284 -6.242 13.255 1.00 98.06 117 ASN A C 1
ATOM 910 O O . ASN A 1 117 ? -7.427 -6.209 13.714 1.00 98.06 117 ASN A O 1
ATOM 914 N N . LYS A 1 118 ? -5.593 -7.389 13.175 1.00 98.06 118 LYS A N 1
ATOM 915 C CA . LYS A 1 118 ? -6.094 -8.667 13.711 1.00 98.06 118 LYS A CA 1
ATOM 916 C C . LYS A 1 118 ? -6.241 -8.612 15.231 1.00 98.06 118 LYS A C 1
ATOM 918 O O . LYS A 1 118 ? -7.257 -9.066 15.752 1.00 98.06 118 LYS A O 1
ATOM 923 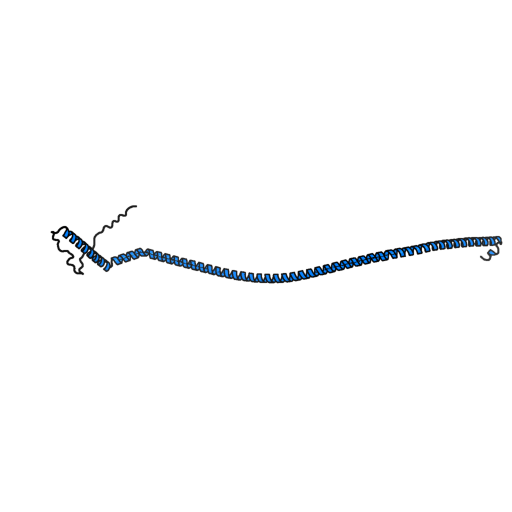N N . GLU A 1 119 ? -5.270 -8.035 15.932 1.00 98.12 119 GLU A N 1
ATOM 924 C CA . GLU A 1 119 ? -5.320 -7.869 17.388 1.00 98.12 119 GLU A CA 1
ATOM 925 C C . GLU A 1 119 ? -6.473 -6.951 17.819 1.00 98.12 119 GLU A C 1
ATOM 927 O O . GLU A 1 119 ? -7.295 -7.337 18.652 1.00 98.12 119 GLU A O 1
ATOM 932 N N . LEU A 1 120 ? -6.621 -5.791 17.172 1.00 98.12 120 LEU A N 1
ATOM 933 C CA . LEU A 1 120 ? -7.749 -4.882 17.387 1.00 98.12 120 LEU A CA 1
ATOM 934 C C . LEU A 1 120 ? -9.090 -5.558 17.089 1.00 98.12 120 LEU A C 1
ATOM 936 O O . LEU A 1 120 ? -10.057 -5.374 17.826 1.00 98.12 120 LEU A O 1
ATOM 940 N N . GLN A 1 121 ? -9.167 -6.381 16.042 1.00 98.31 121 GLN A N 1
ATOM 941 C CA . GLN A 1 121 ? -10.374 -7.142 15.737 1.00 98.31 121 GLN A CA 1
ATOM 942 C C . GLN A 1 121 ? -10.724 -8.137 16.856 1.00 98.31 121 GLN A C 1
ATOM 944 O O . GLN A 1 121 ? -11.905 -8.286 17.185 1.00 98.31 121 GLN A O 1
ATOM 949 N N . VAL A 1 122 ? -9.732 -8.811 17.445 1.00 98.12 122 VAL A N 1
ATOM 950 C CA . VAL A 1 122 ? -9.936 -9.693 18.606 1.00 98.12 122 VAL A CA 1
ATOM 951 C C . VAL A 1 122 ? -10.401 -8.879 19.813 1.00 98.12 122 VAL A C 1
ATOM 953 O O . VAL A 1 122 ? -11.424 -9.223 20.403 1.00 98.12 122 VAL A O 1
ATOM 956 N N . PHE A 1 123 ? -9.739 -7.760 20.114 1.00 98.25 123 PHE A N 1
ATOM 957 C CA . PHE A 1 123 ? -10.104 -6.868 21.217 1.00 98.25 123 PHE A CA 1
ATOM 958 C C . PHE A 1 123 ? -11.533 -6.311 21.088 1.00 98.25 123 PHE A C 1
ATOM 960 O O . PHE A 1 123 ? -12.302 -6.266 22.048 1.00 98.25 123 PHE A O 1
ATOM 967 N N . LEU A 1 124 ? -11.958 -5.938 19.880 1.00 98.19 124 LEU A N 1
ATOM 968 C CA . LEU A 1 124 ? -13.333 -5.499 19.628 1.00 98.19 124 LEU A CA 1
ATOM 969 C C . LEU A 1 124 ? -14.357 -6.621 19.839 1.00 98.19 124 LE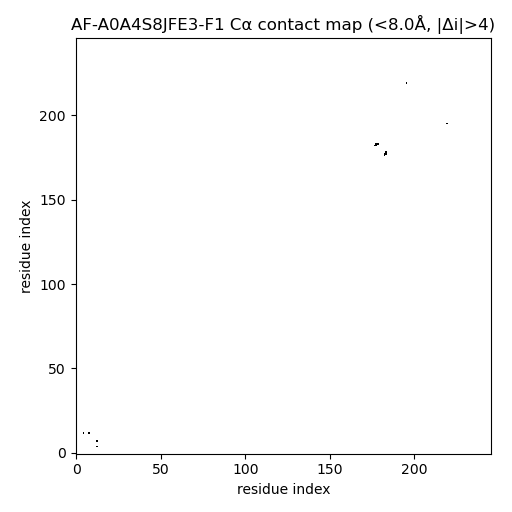U A C 1
ATOM 971 O O . LEU A 1 124 ? -15.497 -6.360 20.225 1.00 98.19 124 LEU A O 1
ATOM 975 N N . ARG A 1 125 ? -13.989 -7.881 19.576 1.00 97.88 125 ARG A N 1
ATOM 976 C CA . ARG A 1 125 ? -14.870 -9.027 19.842 1.00 97.88 125 ARG A CA 1
ATOM 977 C C . ARG A 1 125 ? -14.998 -9.291 21.338 1.00 97.88 125 ARG A C 1
ATOM 979 O O . ARG A 1 125 ? -16.125 -9.495 21.785 1.00 97.88 125 ARG A O 1
ATOM 986 N N . THR A 1 126 ? -13.897 -9.251 22.087 1.00 98.06 126 THR A N 1
ATOM 987 C CA . THR A 1 126 ? -13.904 -9.481 23.541 1.00 98.06 126 THR A CA 1
ATOM 988 C C . THR A 1 126 ? -14.686 -8.392 24.270 1.00 98.06 126 THR A C 1
ATOM 990 O O . THR A 1 126 ? -15.658 -8.693 24.964 1.00 98.06 126 THR A O 1
ATOM 993 N N . THR A 1 127 ? -14.380 -7.123 24.003 1.00 97.38 127 THR A N 1
ATOM 994 C CA . THR A 1 127 ? -15.112 -5.983 24.584 1.00 97.38 127 THR A CA 1
ATOM 995 C C . THR A 1 127 ? -16.599 -6.011 24.227 1.00 97.38 127 THR A C 1
ATOM 997 O O . THR A 1 127 ? -17.458 -5.742 25.067 1.00 97.38 127 THR A O 1
ATOM 1000 N N . ARG A 1 128 ? -16.955 -6.421 23.001 1.00 98.44 128 ARG A N 1
ATOM 1001 C CA . ARG A 1 128 ? -18.360 -6.621 22.613 1.00 98.44 128 ARG A CA 1
ATOM 1002 C C . ARG A 1 128 ? -19.038 -7.726 23.425 1.00 98.44 128 ARG A C 1
ATOM 1004 O O . ARG A 1 128 ? -20.216 -7.581 23.755 1.00 98.44 128 ARG A O 1
ATOM 1011 N N . THR A 1 129 ? -18.360 -8.840 23.704 1.00 97.38 129 THR A N 1
ATOM 1012 C CA . THR A 1 129 ? -18.933 -9.912 24.534 1.00 97.38 129 THR A CA 1
ATOM 1013 C C . THR A 1 129 ? -19.082 -9.493 25.993 1.00 97.38 129 THR A C 1
ATOM 1015 O O . THR A 1 129 ? -20.123 -9.765 26.584 1.00 97.38 129 THR A O 1
ATOM 1018 N N . GLU A 1 130 ? -18.118 -8.751 26.534 1.00 97.69 130 GLU A N 1
ATOM 1019 C CA . GLU A 1 130 ? -18.179 -8.193 27.890 1.00 97.69 130 GLU A CA 1
ATOM 1020 C C . GLU A 1 130 ? -19.331 -7.194 28.033 1.00 97.69 130 GLU A C 1
ATOM 1022 O O . GLU A 1 130 ? -20.143 -7.309 28.947 1.00 97.69 130 GLU A O 1
ATOM 1027 N N . ALA A 1 131 ? -19.495 -6.279 27.072 1.00 97.75 131 ALA A N 1
ATOM 1028 C CA . ALA A 1 131 ? -20.608 -5.332 27.066 1.00 97.75 131 ALA A CA 1
ATOM 1029 C C . ALA A 1 131 ? -21.979 -6.032 27.011 1.00 97.75 131 ALA A C 1
ATOM 1031 O O . ALA A 1 131 ? -22.943 -5.574 27.625 1.00 97.75 131 ALA A O 1
ATOM 1032 N N . ARG A 1 132 ? -22.085 -7.159 26.290 1.00 97.62 132 ARG A N 1
ATOM 1033 C CA . ARG A 1 132 ? -23.309 -7.981 26.279 1.00 97.62 132 ARG A CA 1
ATOM 1034 C C . ARG A 1 132 ? -23.574 -8.616 27.640 1.00 97.62 132 ARG A C 1
ATOM 1036 O O . ARG A 1 132 ? -24.723 -8.627 28.070 1.00 97.62 132 ARG A O 1
ATOM 1043 N N . LEU A 1 133 ? -22.538 -9.117 28.307 1.00 98.12 133 LEU A N 1
ATOM 1044 C CA . LEU A 1 133 ? -22.653 -9.708 29.637 1.00 98.12 133 LEU A CA 1
ATOM 1045 C C . LEU A 1 133 ? -23.083 -8.658 30.672 1.00 98.12 133 LEU A C 1
ATOM 1047 O O . LEU A 1 133 ? -24.108 -8.849 31.319 1.00 98.12 133 LEU A O 1
ATOM 1051 N N . ALA A 1 134 ? -22.411 -7.506 30.715 1.00 97.88 134 ALA A N 1
ATOM 1052 C CA . ALA A 1 134 ? -22.774 -6.393 31.594 1.00 97.88 134 ALA A CA 1
ATOM 1053 C C . ALA A 1 134 ? -24.208 -5.889 31.343 1.00 97.88 134 ALA A C 1
ATOM 1055 O O . ALA A 1 134 ? -24.946 -5.582 32.277 1.00 97.88 134 ALA A O 1
ATOM 1056 N N . ARG A 1 135 ? -24.652 -5.851 30.077 1.00 98.19 135 ARG A N 1
ATOM 1057 C CA . ARG A 1 135 ? -26.044 -5.514 29.742 1.00 98.19 135 ARG A CA 1
ATOM 1058 C C . ARG A 1 135 ? -27.032 -6.536 30.304 1.00 98.19 135 ARG A C 1
ATOM 1060 O O . ARG A 1 135 ? -28.069 -6.139 30.828 1.00 98.19 135 ARG A O 1
ATOM 1067 N N . ASN A 1 136 ? -26.736 -7.828 30.187 1.00 97.56 136 ASN A N 1
ATOM 1068 C CA . ASN A 1 136 ? -27.598 -8.880 30.726 1.00 97.56 136 ASN A CA 1
ATOM 1069 C C . ASN A 1 136 ? -27.667 -8.812 32.260 1.00 97.56 136 ASN A C 1
ATOM 1071 O O . ASN A 1 136 ? -28.747 -8.957 32.829 1.00 97.56 136 ASN A O 1
ATOM 1075 N N . GLU A 1 137 ? -26.544 -8.530 32.923 1.00 98.00 137 GLU A N 1
ATOM 1076 C CA . GLU A 1 137 ? -26.495 -8.304 34.371 1.00 98.00 137 GLU A CA 1
ATOM 1077 C C . GLU A 1 137 ? -27.320 -7.085 34.788 1.00 98.00 137 GLU A C 1
ATOM 1079 O O . GLU A 1 137 ? -28.107 -7.175 35.729 1.00 98.00 137 GLU A O 1
ATOM 1084 N N . ALA A 1 138 ? -27.212 -5.970 34.059 1.00 97.56 138 ALA A N 1
ATOM 1085 C CA . ALA A 1 138 ? -28.018 -4.781 34.312 1.00 97.56 138 ALA A CA 1
ATOM 1086 C C . ALA A 1 138 ? -29.521 -5.084 34.205 1.00 97.56 138 ALA A C 1
ATOM 1088 O O . ALA A 1 138 ? -30.279 -4.699 35.092 1.00 97.56 138 ALA A O 1
ATOM 1089 N N . VAL A 1 139 ? -29.945 -5.837 33.181 1.00 98.12 139 VAL A N 1
ATOM 1090 C CA . VAL A 1 139 ? -31.346 -6.271 33.026 1.00 98.12 139 VAL A CA 1
ATOM 1091 C C . VAL A 1 139 ? -31.797 -7.155 34.195 1.00 98.12 139 VAL A C 1
ATOM 1093 O O . VAL A 1 139 ? -32.899 -6.983 34.720 1.00 98.12 139 VAL A O 1
ATOM 1096 N N . ALA A 1 140 ? -30.951 -8.081 34.650 1.00 97.88 140 ALA A N 1
ATOM 1097 C CA . ALA A 1 140 ? -31.265 -8.928 35.799 1.00 97.88 140 ALA A CA 1
ATOM 1098 C C . ALA A 1 140 ? -31.384 -8.113 37.101 1.00 97.88 140 ALA A C 1
ATOM 1100 O O . ALA A 1 140 ? -32.259 -8.378 37.927 1.00 97.88 140 ALA A O 1
ATOM 1101 N N . LEU A 1 141 ? -30.530 -7.104 37.294 1.00 97.75 141 LEU A N 1
ATOM 1102 C CA . LEU A 1 141 ? -30.608 -6.201 38.444 1.00 97.75 141 LEU A CA 1
ATOM 1103 C C . LEU A 1 141 ? -31.860 -5.321 38.399 1.00 97.75 141 LEU A C 1
ATOM 1105 O O . LEU A 1 141 ? -32.502 -5.154 39.435 1.00 97.75 141 LEU A O 1
ATOM 1109 N N . THR A 1 142 ? -32.253 -4.811 37.228 1.00 97.62 142 THR A N 1
ATOM 1110 C CA . THR A 1 142 ? -33.496 -4.034 37.098 1.00 97.62 142 THR A CA 1
ATOM 1111 C C . THR A 1 142 ? -34.727 -4.878 37.415 1.00 97.62 142 THR A C 1
ATOM 1113 O O . THR A 1 142 ? -35.598 -4.409 38.139 1.00 97.62 142 THR A O 1
ATOM 1116 N N . GLN A 1 143 ? -34.770 -6.144 36.984 1.00 97.69 143 GLN A N 1
ATOM 1117 C CA . GLN A 1 143 ? -35.861 -7.062 37.341 1.00 97.69 143 GLN A CA 1
ATOM 1118 C C . GLN A 1 143 ? -35.925 -7.308 38.854 1.00 97.69 143 GLN A C 1
ATOM 1120 O O . GLN A 1 143 ? -36.989 -7.204 39.458 1.00 97.69 143 GLN A O 1
ATOM 1125 N N . LYS A 1 144 ? -34.777 -7.554 39.501 1.00 97.88 144 LYS A N 1
ATOM 1126 C CA . LYS A 1 144 ? -34.709 -7.710 40.966 1.00 97.88 144 LYS A CA 1
ATOM 1127 C C . LYS A 1 144 ? -35.162 -6.452 41.708 1.00 97.88 144 LYS A C 1
ATOM 1129 O O . LYS A 1 144 ? -35.814 -6.561 42.746 1.00 97.88 144 LYS A O 1
ATOM 1134 N N . LEU A 1 145 ? -34.816 -5.270 41.197 1.00 98.00 145 LEU A N 1
ATOM 1135 C CA . LEU A 1 145 ? -35.269 -3.996 41.751 1.00 98.00 145 LEU A CA 1
ATOM 1136 C C . LEU A 1 145 ? -36.794 -3.869 41.637 1.00 98.00 145 LEU A C 1
ATOM 1138 O O . LEU A 1 145 ? -37.443 -3.552 42.629 1.00 98.00 145 LEU A O 1
ATOM 1142 N N . GLU A 1 146 ? -37.373 -4.155 40.470 1.00 97.69 146 GLU A N 1
ATOM 1143 C CA . GLU A 1 146 ? -38.827 -4.143 40.266 1.00 97.69 146 GLU A CA 1
ATOM 1144 C C . GLU A 1 146 ? -39.536 -5.131 41.201 1.00 97.69 146 GLU A C 1
ATOM 1146 O O . GLU A 1 146 ? -40.496 -4.766 41.882 1.00 97.69 146 GLU A O 1
ATOM 1151 N N . GLU A 1 147 ? -39.028 -6.358 41.332 1.00 97.81 147 GLU A N 1
ATOM 1152 C CA . GLU A 1 147 ? -39.547 -7.332 42.294 1.00 97.81 147 GLU A CA 1
ATOM 1153 C C . GLU A 1 147 ? -39.483 -6.807 43.736 1.00 97.81 147 GLU A C 1
ATOM 1155 O O . GLU A 1 147 ? -40.453 -6.934 44.486 1.00 97.81 147 GLU A O 1
ATOM 1160 N N . ALA A 1 148 ? -38.370 -6.191 44.141 1.00 97.06 148 ALA A N 1
ATOM 1161 C CA . ALA A 1 148 ? -38.237 -5.595 45.467 1.00 97.06 148 ALA A CA 1
ATOM 1162 C C . ALA A 1 148 ? -39.233 -4.442 45.675 1.00 97.06 148 ALA A C 1
ATOM 1164 O O . ALA A 1 148 ? -39.896 -4.392 46.711 1.00 97.06 148 ALA A O 1
ATOM 1165 N N . LEU A 1 149 ? -39.411 -3.570 44.678 1.00 97.69 149 LEU A N 1
ATOM 1166 C CA . LEU A 1 149 ? -40.390 -2.482 44.719 1.00 97.69 149 LEU A CA 1
ATOM 1167 C C . LEU A 1 149 ? -41.819 -3.015 44.854 1.00 97.69 149 LEU A C 1
ATOM 1169 O O . LEU A 1 149 ? -42.587 -2.499 45.666 1.00 97.69 149 LEU A O 1
ATOM 1173 N N . THR A 1 150 ? -42.180 -4.082 44.134 1.00 97.12 150 THR A N 1
ATOM 1174 C CA . THR A 1 150 ? -43.509 -4.701 44.285 1.00 97.12 150 THR A CA 1
ATOM 1175 C C . THR A 1 150 ? -43.707 -5.334 45.665 1.00 97.12 150 THR A C 1
ATOM 1177 O O . THR A 1 150 ? -44.806 -5.261 46.216 1.00 97.12 150 THR A O 1
ATOM 1180 N N . LYS A 1 151 ? -42.660 -5.920 46.265 1.00 97.12 151 LYS A N 1
ATOM 1181 C CA . LYS A 1 151 ? -42.704 -6.448 47.640 1.00 97.12 151 LYS A CA 1
ATOM 1182 C C . LYS A 1 151 ? -42.888 -5.334 48.664 1.00 97.12 151 LYS A C 1
ATOM 1184 O O . LYS A 1 151 ? -43.756 -5.458 49.521 1.00 97.12 151 LYS A O 1
ATOM 1189 N N . VAL A 1 152 ? -42.124 -4.247 48.545 1.00 97.44 152 VAL A N 1
ATOM 1190 C CA . VAL A 1 152 ? -42.253 -3.066 49.413 1.00 97.44 152 VAL A CA 1
ATOM 1191 C C . VAL A 1 152 ? -43.646 -2.461 49.284 1.00 97.44 152 VAL A C 1
ATOM 1193 O O . VAL A 1 152 ? -44.285 -2.209 50.299 1.00 97.44 152 VAL A O 1
ATOM 1196 N N . LYS A 1 153 ? -44.162 -2.309 48.058 1.00 97.12 153 LYS A N 1
ATOM 1197 C CA . LYS A 1 153 ? -45.520 -1.809 47.823 1.00 97.12 153 LYS A CA 1
ATOM 1198 C C . LYS A 1 153 ? -46.567 -2.688 48.513 1.00 97.12 153 LYS A C 1
ATOM 1200 O O . LYS A 1 153 ? -47.361 -2.173 49.294 1.00 97.12 153 LYS A O 1
ATOM 1205 N N . ARG A 1 154 ? -46.502 -4.011 48.332 1.00 97.06 154 ARG A N 1
ATOM 1206 C CA . ARG A 1 154 ? -47.412 -4.958 48.998 1.00 97.06 154 ARG A CA 1
ATOM 1207 C C . ARG A 1 154 ? -47.310 -4.892 50.527 1.00 97.06 154 ARG A C 1
ATOM 1209 O O . ARG A 1 154 ? -48.332 -4.917 51.203 1.00 97.06 154 ARG A O 1
ATOM 1216 N N . ALA A 1 155 ? -46.099 -4.797 51.077 1.00 96.25 155 ALA A N 1
ATOM 1217 C CA . ALA A 1 155 ? -45.890 -4.653 52.519 1.00 96.25 155 ALA A CA 1
ATOM 1218 C C . ALA A 1 155 ? -46.454 -3.323 53.047 1.00 96.25 155 ALA A C 1
ATOM 1220 O O . ALA A 1 155 ? -47.085 -3.302 54.098 1.00 96.25 155 ALA A O 1
ATOM 1221 N N . SER A 1 156 ? -46.283 -2.230 52.297 1.00 95.50 156 SER A N 1
ATOM 1222 C CA . SER A 1 156 ? -46.841 -0.921 52.651 1.00 95.50 156 SER A CA 1
ATOM 1223 C C . SER A 1 156 ? -48.371 -0.906 52.613 1.00 95.50 156 SER A C 1
ATOM 1225 O O . SER A 1 156 ? -48.997 -0.336 53.499 1.00 95.50 156 SER A O 1
ATOM 1227 N N . GLU A 1 157 ? -48.983 -1.591 51.642 1.00 96.06 157 GLU A N 1
ATOM 1228 C CA . GLU A 1 157 ? -50.437 -1.750 51.552 1.00 96.06 157 GLU A CA 1
ATOM 1229 C C . GLU A 1 157 ? -50.969 -2.603 52.714 1.00 96.06 157 GLU A C 1
ATOM 1231 O O 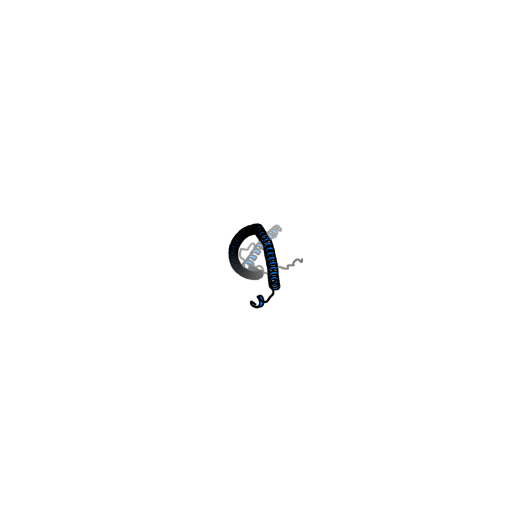. GLU A 1 157 ? -51.963 -2.238 53.335 1.00 96.06 157 GLU A O 1
ATOM 1236 N N . ALA A 1 158 ? -50.281 -3.696 53.066 1.00 94.75 158 ALA A N 1
ATOM 1237 C CA . ALA A 1 158 ? -50.634 -4.519 54.223 1.00 94.75 158 ALA A CA 1
ATOM 1238 C C . ALA A 1 158 ? -50.552 -3.728 55.539 1.00 94.75 158 ALA A C 1
ATOM 1240 O O . ALA A 1 158 ? -51.476 -3.794 56.349 1.00 94.75 158 ALA A O 1
ATOM 1241 N N . LEU A 1 159 ? -49.495 -2.928 55.717 1.00 94.56 159 LEU A N 1
ATOM 1242 C CA . LEU A 1 159 ? -49.352 -2.039 56.868 1.00 94.56 159 LEU A CA 1
ATOM 1243 C C . LEU A 1 159 ? -50.463 -0.981 56.905 1.00 94.56 159 LEU A C 1
ATOM 1245 O O . LEU A 1 159 ? -50.992 -0.702 57.973 1.00 94.56 159 LEU A O 1
ATOM 1249 N N . ALA A 1 160 ? -50.858 -0.416 55.761 1.00 94.25 160 ALA A N 1
ATOM 1250 C CA . ALA A 1 160 ? -51.962 0.541 55.695 1.00 94.25 160 ALA A CA 1
ATOM 1251 C C . ALA A 1 160 ? -53.311 -0.094 56.088 1.00 94.25 160 ALA A C 1
ATOM 1253 O O . ALA A 1 160 ? -54.095 0.525 56.808 1.00 94.25 160 ALA A O 1
ATOM 1254 N N . VAL A 1 161 ? -53.567 -1.340 55.666 1.00 93.69 161 VAL A N 1
ATOM 1255 C CA . VAL A 1 161 ? -54.752 -2.111 56.085 1.00 93.69 161 VAL A CA 1
ATOM 1256 C C . VAL A 1 161 ? -54.729 -2.379 57.586 1.00 93.69 161 VAL A C 1
ATOM 1258 O O . VAL A 1 161 ? -55.763 -2.254 58.241 1.00 93.69 161 VAL A O 1
ATOM 1261 N N . GLU A 1 162 ? -53.568 -2.735 58.136 1.00 91.62 162 GLU A N 1
ATOM 1262 C CA . GLU A 1 162 ? -53.406 -2.914 59.575 1.00 91.62 162 GLU A CA 1
ATOM 1263 C C . GLU A 1 162 ? -53.672 -1.599 60.309 1.00 91.62 162 GLU A C 1
ATOM 1265 O O . GLU A 1 162 ? -54.546 -1.590 61.171 1.00 91.62 162 GLU A O 1
ATOM 1270 N N . MET A 1 163 ? -53.013 -0.496 59.910 1.00 88.75 163 MET A N 1
ATOM 1271 C CA . MET A 1 163 ? -53.194 0.867 60.441 1.00 88.75 163 MET A CA 1
ATOM 1272 C C . MET A 1 163 ? -54.663 1.303 60.464 1.00 88.75 163 MET A C 1
ATOM 1274 O O . MET A 1 163 ? -55.116 1.850 61.464 1.00 88.75 163 MET A O 1
ATOM 1278 N N . GLY A 1 164 ? -55.436 0.998 59.418 1.00 89.19 164 GLY A N 1
ATOM 1279 C CA . GLY A 1 164 ? -56.871 1.293 59.377 1.00 89.19 164 GLY A CA 1
ATOM 1280 C C . GLY A 1 164 ? -57.707 0.566 60.441 1.00 89.19 164 GLY A C 1
ATOM 1281 O O . GLY A 1 164 ? -58.793 1.030 60.776 1.00 89.19 164 GLY A O 1
ATOM 1282 N N . GLN A 1 165 ? -57.217 -0.545 60.999 1.00 88.62 165 GLN A N 1
ATOM 1283 C CA . GLN A 1 165 ? -57.896 -1.299 62.061 1.00 88.62 165 GLN A CA 1
ATOM 1284 C C . GLN A 1 165 ? -57.527 -0.832 63.474 1.00 88.62 165 GLN A C 1
ATOM 1286 O O . GLN A 1 165 ? -58.237 -1.188 64.414 1.00 88.62 165 GLN A O 1
ATOM 1291 N N . TRP A 1 166 ? -56.435 -0.077 63.647 1.00 86.31 166 TRP A N 1
ATOM 1292 C CA . TRP A 1 166 ? -55.998 0.393 64.969 1.00 86.31 166 TRP A CA 1
ATOM 1293 C C . TRP A 1 166 ? -57.057 1.226 65.683 1.00 86.31 166 TRP A C 1
ATOM 1295 O O . TRP A 1 166 ? -57.329 0.899 66.827 1.00 86.31 166 TRP A O 1
ATOM 1305 N N . PRO A 1 167 ? -57.749 2.194 65.050 1.00 87.44 167 PRO A N 1
ATOM 1306 C CA . PRO A 1 167 ? -58.752 2.992 65.753 1.00 87.44 167 PRO A CA 1
ATOM 1307 C C . PRO A 1 167 ? -59.867 2.144 66.377 1.00 87.44 167 PRO A C 1
ATOM 1309 O O . PRO A 1 167 ? -60.292 2.403 67.497 1.00 87.44 167 PRO A O 1
ATOM 1312 N N . GLU A 1 168 ? -60.315 1.104 65.671 1.00 87.06 168 GLU A N 1
ATOM 1313 C CA . GLU A 1 168 ? -61.356 0.195 66.159 1.00 87.06 168 GLU A CA 1
ATOM 1314 C C . GLU A 1 168 ? -60.824 -0.748 67.250 1.00 87.06 168 GLU A C 1
ATOM 1316 O O . GLU A 1 168 ? -61.506 -0.995 68.244 1.00 87.06 168 GLU A O 1
ATOM 1321 N N . LYS A 1 169 ? -59.595 -1.265 67.095 1.00 87.69 169 LYS A N 1
ATOM 1322 C CA . LYS A 1 169 ? -58.933 -2.105 68.110 1.00 87.69 169 LYS A CA 1
ATOM 1323 C C . LYS A 1 169 ? -58.628 -1.321 69.384 1.00 87.69 169 LYS A C 1
ATOM 1325 O O . LYS A 1 169 ? -58.905 -1.818 70.468 1.00 87.69 169 LYS A O 1
ATOM 1330 N N . ASP A 1 170 ? -58.109 -0.107 69.248 1.00 88.62 170 ASP A N 1
ATOM 1331 C CA . ASP A 1 170 ? -57.806 0.805 70.347 1.00 88.62 170 ASP A CA 1
ATOM 1332 C C . ASP A 1 170 ? -59.092 1.200 71.068 1.00 88.62 170 ASP A C 1
ATOM 1334 O O . ASP A 1 170 ? -59.136 1.176 72.295 1.00 88.62 170 ASP A O 1
ATOM 1338 N N . LYS A 1 171 ? -60.170 1.488 70.325 1.00 90.94 171 LYS A N 1
ATOM 1339 C CA . LYS A 1 171 ? -61.483 1.758 70.916 1.00 90.94 171 LYS A CA 1
ATOM 1340 C C . LYS A 1 171 ? -61.970 0.580 71.763 1.00 90.94 171 LYS A C 1
ATOM 1342 O O . LYS A 1 171 ? -62.323 0.801 72.917 1.00 90.94 171 LYS A O 1
ATOM 1347 N N . LYS A 1 172 ? -61.927 -0.647 71.229 1.00 90.81 172 LYS A N 1
ATOM 1348 C CA . LYS A 1 172 ? -62.298 -1.862 71.977 1.00 90.81 172 LYS A CA 1
ATOM 1349 C C . LYS A 1 172 ? -61.416 -2.087 73.200 1.00 90.81 172 LYS A C 1
ATOM 1351 O O . LYS A 1 172 ? -61.934 -2.333 74.274 1.00 90.81 172 LYS A O 1
ATOM 1356 N N . LEU A 1 173 ? -60.098 -1.933 73.065 1.00 90.81 173 LEU A N 1
ATOM 1357 C CA . LEU A 1 173 ? -59.163 -2.085 74.181 1.00 90.81 173 LEU A CA 1
ATOM 1358 C C . LEU A 1 173 ? -59.437 -1.066 75.299 1.00 90.81 173 LEU A C 1
ATOM 1360 O O . LEU A 1 173 ? -59.366 -1.403 76.478 1.00 90.81 173 LEU A O 1
ATOM 1364 N N . ILE A 1 174 ? -59.743 0.183 74.934 1.00 90.88 174 ILE A N 1
ATOM 1365 C CA . ILE A 1 174 ? -60.124 1.229 75.889 1.00 90.88 174 ILE A CA 1
ATOM 1366 C C . ILE A 1 174 ? -61.449 0.875 76.572 1.00 90.88 174 ILE A C 1
ATOM 1368 O O . ILE A 1 174 ? -61.583 1.108 77.770 1.00 90.88 174 ILE A O 1
ATOM 1372 N N . GLU A 1 175 ? -62.419 0.345 75.831 1.00 92.06 175 GLU A N 1
ATOM 1373 C CA . GLU A 1 175 ? -63.712 -0.097 76.362 1.00 92.06 175 GLU A CA 1
ATOM 1374 C C . GLU A 1 175 ? -63.537 -1.265 77.347 1.00 92.06 175 GLU A C 1
ATOM 1376 O O . GLU A 1 175 ? -63.902 -1.119 78.512 1.00 92.06 175 GLU A O 1
ATOM 1381 N N . ASP A 1 176 ? -62.823 -2.326 76.958 1.00 91.50 176 ASP A N 1
ATOM 1382 C CA . ASP A 1 176 ? -62.474 -3.466 77.822 1.00 91.50 176 ASP A CA 1
ATOM 1383 C C . ASP A 1 176 ? -61.729 -3.017 79.097 1.00 91.50 176 ASP A C 1
ATOM 1385 O O . ASP A 1 176 ? -61.970 -3.513 80.200 1.00 91.50 176 ASP A O 1
ATOM 1389 N N . TYR A 1 177 ? -60.813 -2.049 78.972 1.00 88.12 177 TYR A N 1
ATOM 1390 C CA . TYR A 1 177 ? -60.089 -1.487 80.114 1.00 88.12 177 TYR A CA 1
ATOM 1391 C C . TYR A 1 177 ? -61.007 -0.697 81.053 1.00 88.12 177 TYR A C 1
ATOM 1393 O O . TYR A 1 177 ? -60.867 -0.799 82.273 1.00 88.12 177 TYR A O 1
ATOM 1401 N N . LYS A 1 178 ? -61.955 0.073 80.507 1.00 89.75 178 LYS A N 1
ATOM 1402 C CA . LYS A 1 178 ? -62.959 0.795 81.301 1.00 89.75 178 LYS A CA 1
ATOM 1403 C C . LYS A 1 178 ? -63.905 -0.159 82.035 1.00 89.75 178 LYS A C 1
ATOM 1405 O O . LYS A 1 178 ? -64.352 0.167 83.134 1.00 89.75 178 LYS A O 1
ATOM 1410 N N . GLU A 1 179 ? -64.185 -1.323 81.457 1.00 88.62 179 GLU A N 1
ATOM 1411 C CA . GLU A 1 179 ? -64.992 -2.381 82.074 1.00 88.62 179 GLU A CA 1
ATOM 1412 C C . GLU A 1 179 ? -64.221 -3.213 83.110 1.00 88.62 179 GLU A C 1
ATOM 1414 O O . GLU A 1 179 ? -64.825 -3.883 83.950 1.00 88.62 179 GLU A O 1
ATOM 1419 N N . PHE A 1 180 ? -62.885 -3.166 83.108 1.00 91.12 180 PHE A N 1
ATOM 1420 C CA . PHE A 1 180 ? -62.087 -3.916 84.068 1.00 91.12 180 PHE A CA 1
ATOM 1421 C C . PHE A 1 180 ? -62.364 -3.455 85.505 1.00 91.12 180 PHE A C 1
ATOM 1423 O O . PHE A 1 180 ? -62.230 -2.279 85.853 1.00 91.12 180 PHE A O 1
ATOM 1430 N N . LEU A 1 181 ? -62.666 -4.416 86.382 1.00 86.00 181 LEU A N 1
ATOM 1431 C CA . LEU A 1 181 ? -63.058 -4.163 87.772 1.00 86.00 181 LEU A CA 1
ATOM 1432 C C . LEU A 1 181 ? -62.037 -3.300 88.534 1.00 86.00 181 LEU A C 1
ATOM 1434 O O . LEU A 1 181 ? -62.410 -2.450 89.338 1.00 86.00 181 LEU A O 1
ATOM 1438 N N . GLY A 1 182 ? -60.740 -3.483 88.262 1.00 86.19 182 GLY A N 1
ATOM 1439 C CA . GLY A 1 182 ? -59.682 -2.667 88.861 1.00 86.19 182 GLY A CA 1
ATOM 1440 C C . GLY A 1 182 ? -59.746 -1.188 88.463 1.00 86.19 182 GLY A C 1
ATOM 1441 O O . GLY A 1 182 ? -59.457 -0.332 89.299 1.00 86.19 182 GLY A O 1
ATOM 1442 N N . PHE A 1 183 ? -60.160 -0.880 87.227 1.00 87.06 183 PHE A N 1
ATOM 1443 C CA . PHE A 1 183 ? -60.355 0.495 86.763 1.00 87.06 183 PHE A CA 1
ATOM 1444 C C . PHE A 1 183 ? -61.586 1.124 87.418 1.00 87.06 183 PHE A C 1
ATOM 1446 O O . PHE A 1 183 ? -61.469 2.206 87.988 1.00 87.06 183 PHE A O 1
ATOM 1453 N N . GLN A 1 184 ? -62.729 0.429 87.424 1.00 88.81 184 GLN A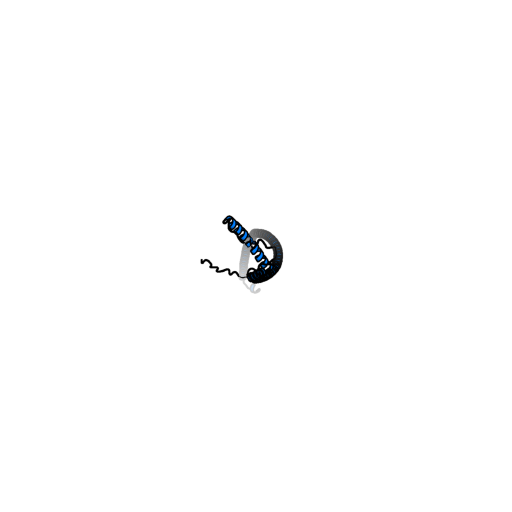 N 1
ATOM 1454 C CA . GLN A 1 184 ? -63.952 0.912 88.078 1.00 88.81 184 GLN A CA 1
ATOM 1455 C C . GLN A 1 184 ? -63.743 1.161 89.578 1.00 88.81 184 GLN A C 1
ATOM 1457 O O . GLN A 1 184 ? -64.054 2.238 90.082 1.00 88.81 184 GLN A O 1
ATOM 1462 N N . LEU A 1 185 ? -63.137 0.207 90.292 1.00 83.94 185 LEU A N 1
ATOM 1463 C CA . LEU A 1 185 ? -62.788 0.367 91.707 1.00 83.94 185 LEU A CA 1
ATOM 1464 C C . LEU A 1 185 ? -61.790 1.509 91.925 1.00 83.94 185 LEU A C 1
ATOM 1466 O O . LEU A 1 185 ? -61.902 2.246 92.903 1.00 83.94 185 LEU A O 1
ATOM 1470 N N . GLY A 1 186 ? -60.814 1.664 91.028 1.00 84.94 186 GLY A N 1
ATOM 1471 C CA . GLY A 1 186 ? -59.870 2.779 91.051 1.00 84.94 186 GLY A CA 1
ATOM 1472 C C . GLY A 1 186 ? -60.557 4.134 90.870 1.00 84.94 186 GLY A C 1
ATOM 1473 O O . GLY A 1 186 ? -60.215 5.083 91.574 1.00 84.94 186 GLY A O 1
ATOM 1474 N N . LEU A 1 187 ? -61.551 4.209 89.979 1.00 86.75 187 LEU A N 1
ATOM 1475 C CA . LEU A 1 187 ? -62.362 5.400 89.730 1.00 86.75 187 LEU A CA 1
ATOM 1476 C C . LEU A 1 187 ? -63.260 5.741 90.929 1.00 86.75 187 LEU A C 1
ATOM 1478 O O . LEU A 1 187 ? -63.323 6.898 91.328 1.00 86.75 187 LEU A O 1
ATOM 1482 N N . ILE A 1 188 ? -63.895 4.742 91.552 1.00 83.75 188 ILE A N 1
ATOM 1483 C CA . ILE A 1 188 ? -64.701 4.929 92.771 1.00 83.75 188 ILE A CA 1
ATOM 1484 C C . ILE A 1 188 ? -63.821 5.439 93.916 1.00 83.75 188 ILE A C 1
ATOM 1486 O O . ILE A 1 188 ? -64.165 6.425 94.563 1.00 83.75 188 ILE A O 1
ATOM 1490 N N . ARG A 1 189 ? -62.656 4.817 94.139 1.00 82.94 189 ARG A N 1
ATOM 1491 C CA . ARG A 1 189 ? -61.711 5.235 95.187 1.00 82.94 189 ARG A CA 1
ATOM 1492 C C . ARG A 1 189 ? -61.183 6.649 94.955 1.00 82.94 189 ARG A C 1
ATOM 1494 O O . ARG A 1 189 ? -61.114 7.430 95.898 1.00 82.94 189 ARG A O 1
ATOM 1501 N N . SER A 1 190 ? -60.807 6.997 93.723 1.00 78.50 190 SER A N 1
ATOM 1502 C CA . SER A 1 190 ? -60.306 8.343 93.419 1.00 78.50 190 SER A CA 1
ATOM 1503 C C . SER A 1 190 ? -61.411 9.397 93.528 1.00 78.50 190 SER A C 1
ATOM 1505 O O . SER A 1 190 ? -61.185 10.446 94.130 1.00 78.50 190 SER A O 1
ATOM 1507 N N . GLY A 1 191 ? -62.622 9.087 93.054 1.00 82.75 191 GLY A N 1
ATOM 1508 C CA . GLY A 1 191 ? -63.812 9.917 93.225 1.00 82.75 191 GLY A CA 1
ATOM 1509 C C . GLY A 1 191 ? -64.118 10.190 94.697 1.00 82.75 191 GLY A C 1
ATOM 1510 O O . GLY A 1 191 ? -64.251 11.349 95.082 1.00 82.75 191 GLY A O 1
ATOM 1511 N N . GLN A 1 192 ? -64.116 9.150 95.535 1.00 81.19 192 GLN A N 1
ATOM 1512 C CA . GLN A 1 192 ? -64.294 9.270 96.986 1.00 81.19 192 GLN A CA 1
ATOM 1513 C C . GLN A 1 192 ? -63.248 10.188 97.618 1.00 81.19 192 GLN A C 1
ATOM 1515 O O . GLN A 1 192 ? -63.619 11.157 98.270 1.00 81.19 192 GLN A O 1
ATOM 1520 N N . VAL A 1 193 ? -61.954 9.964 97.357 1.00 78.25 193 VAL A N 1
ATOM 1521 C CA . VAL A 1 193 ? -60.880 10.805 97.915 1.00 78.25 193 VAL A CA 1
ATOM 1522 C C . VAL A 1 193 ? -61.042 12.270 97.494 1.00 78.25 193 VAL A C 1
ATOM 1524 O O . VAL A 1 193 ? -60.860 13.170 98.315 1.00 78.25 193 VAL A O 1
ATOM 1527 N N . THR A 1 194 ? -61.411 12.539 96.236 1.00 83.75 194 THR A N 1
ATOM 1528 C CA . THR A 1 194 ? -61.635 13.920 95.771 1.00 83.75 194 THR A CA 1
ATOM 1529 C C . THR A 1 194 ? -62.883 14.563 96.375 1.00 83.75 194 THR A C 1
ATOM 1531 O O . THR A 1 194 ? -62.834 15.739 96.737 1.00 83.75 194 THR A O 1
ATOM 1534 N N . TYR A 1 195 ? -63.974 13.809 96.534 1.00 83.25 195 TYR A N 1
ATOM 1535 C CA . TYR A 1 195 ? -65.202 14.286 97.164 1.00 83.25 195 TYR A CA 1
ATOM 1536 C C . TYR A 1 195 ? -64.993 14.564 98.652 1.00 83.25 195 TYR A C 1
ATOM 1538 O O . TYR A 1 195 ? -65.322 15.652 99.112 1.00 83.25 195 TYR A O 1
ATOM 1546 N N . GLU A 1 196 ? -64.371 13.640 99.387 1.00 83.06 196 GLU A N 1
ATOM 1547 C CA . GLU A 1 196 ? -64.003 13.818 100.794 1.00 83.06 196 GLU A CA 1
ATOM 1548 C C . GLU A 1 196 ? -63.102 15.038 100.984 1.00 83.06 196 GLU A C 1
ATOM 1550 O O . GLU A 1 196 ? -63.326 15.857 101.876 1.00 83.06 196 GLU A O 1
ATOM 1555 N N . TYR A 1 197 ? -62.093 15.197 100.125 1.00 81.81 197 TYR A N 1
ATOM 1556 C CA . TYR A 1 197 ? -61.201 16.349 100.172 1.00 81.81 197 TYR A CA 1
ATOM 1557 C C . TYR A 1 197 ? -61.950 17.665 99.908 1.00 81.81 197 TYR A C 1
ATOM 1559 O O . TYR A 1 197 ? -61.815 18.616 100.682 1.00 81.81 197 TYR A O 1
ATOM 1567 N N . GLY A 1 198 ? -62.785 17.716 98.865 1.00 84.56 198 GLY A N 1
ATOM 1568 C CA . GLY A 1 198 ? -63.620 18.879 98.550 1.00 84.56 198 GLY A CA 1
ATOM 1569 C C . GLY A 1 198 ? -64.629 19.205 99.655 1.00 84.56 198 GLY A C 1
ATOM 1570 O O . GLY A 1 198 ? -64.783 20.369 100.026 1.00 84.56 198 GLY A O 1
ATOM 1571 N N . TYR A 1 199 ? -65.257 18.182 100.238 1.00 80.44 199 TYR A N 1
ATOM 1572 C CA . TYR A 1 199 ? -66.188 18.301 101.356 1.00 80.44 199 TYR A CA 1
ATOM 1573 C C . TYR A 1 199 ? -65.496 18.851 102.603 1.00 80.44 199 TYR A C 1
ATOM 1575 O O . TYR A 1 199 ? -65.982 19.812 103.193 1.00 80.44 199 TYR A O 1
ATOM 1583 N N . ARG A 1 200 ? -64.319 18.328 102.971 1.00 79.94 200 ARG A N 1
ATOM 1584 C CA . ARG A 1 200 ? -63.535 18.841 104.107 1.00 79.94 200 ARG A CA 1
ATOM 1585 C C . ARG A 1 200 ? -63.153 20.310 103.929 1.00 79.94 200 ARG A C 1
ATOM 1587 O O . ARG A 1 200 ? -63.229 21.074 104.891 1.00 79.94 200 ARG A O 1
ATOM 1594 N N . ILE A 1 201 ? -62.788 20.726 102.714 1.00 81.75 201 ILE A N 1
ATOM 1595 C CA . ILE A 1 201 ? -62.510 22.138 102.405 1.00 81.75 201 ILE A CA 1
ATOM 1596 C C . ILE A 1 201 ? -63.778 22.991 102.538 1.00 81.75 201 ILE A C 1
ATOM 1598 O O . ILE A 1 201 ? -63.750 24.024 103.208 1.00 81.75 201 ILE A O 1
ATOM 1602 N N . ALA A 1 202 ? -64.895 22.564 101.945 1.00 81.50 202 ALA A N 1
ATOM 1603 C CA . ALA A 1 202 ? -66.167 23.284 102.016 1.00 81.50 202 ALA A CA 1
ATOM 1604 C C . ALA A 1 202 ? -66.684 23.394 103.459 1.00 81.50 202 ALA A C 1
ATOM 1606 O O . ALA A 1 202 ? -67.131 24.461 103.879 1.00 81.50 202 ALA A O 1
ATOM 1607 N N . LEU A 1 203 ? -66.552 22.324 104.243 1.00 77.81 203 LEU A N 1
ATOM 1608 C CA . LEU A 1 203 ? -66.889 22.281 105.660 1.00 77.81 203 LEU A CA 1
ATOM 1609 C C . LEU A 1 203 ? -66.020 23.248 106.472 1.00 77.81 203 LEU A C 1
ATOM 1611 O O . LEU A 1 203 ? -66.536 23.970 107.325 1.00 77.81 203 LEU A O 1
ATOM 1615 N N . ALA A 1 204 ? -64.713 23.304 106.202 1.00 78.38 204 ALA A N 1
ATOM 1616 C CA . ALA A 1 204 ? -63.818 24.269 106.836 1.00 78.38 204 ALA A CA 1
ATOM 1617 C C . ALA A 1 204 ? -64.204 25.717 106.486 1.00 78.38 204 ALA A C 1
ATOM 1619 O O . ALA A 1 204 ? -64.283 26.560 107.379 1.00 78.38 204 ALA A O 1
ATOM 1620 N N . HIS A 1 205 ? -64.514 26.001 105.217 1.00 80.25 205 HIS A N 1
ATOM 1621 C CA . HIS A 1 205 ? -64.997 27.318 104.787 1.00 80.25 205 HIS A CA 1
ATOM 1622 C C . HIS A 1 205 ? -66.325 27.691 105.457 1.00 80.25 205 HIS A C 1
ATOM 1624 O O . HIS A 1 205 ? -66.464 28.795 105.981 1.00 80.25 205 HIS A O 1
ATOM 1630 N N . PHE A 1 206 ? -67.284 26.768 105.507 1.00 76.56 206 PHE A N 1
ATOM 1631 C CA . PHE A 1 206 ? -68.577 26.990 106.149 1.00 76.56 206 PHE A CA 1
ATOM 1632 C C . PHE A 1 206 ? -68.428 27.295 107.646 1.00 76.56 206 PHE A C 1
ATOM 1634 O O . PHE A 1 206 ? -69.019 28.255 108.138 1.00 76.56 206 PHE A O 1
ATOM 1641 N N . LYS A 1 207 ? -67.581 26.538 108.360 1.00 74.31 207 LYS A N 1
ATOM 1642 C CA . LYS A 1 207 ? -67.285 26.763 109.786 1.00 74.31 207 LYS A CA 1
ATOM 1643 C C . LYS A 1 207 ? -66.667 28.140 110.053 1.00 74.31 207 LYS A C 1
ATOM 1645 O O . LYS A 1 207 ? -66.946 28.738 111.088 1.00 74.31 207 LYS A O 1
ATOM 1650 N N . VAL A 1 208 ? -65.860 28.659 109.126 1.00 75.12 208 VAL A N 1
ATOM 1651 C CA . VAL A 1 208 ? -65.285 30.011 109.221 1.00 75.12 208 VAL A CA 1
ATOM 1652 C C . VAL A 1 208 ? -66.337 31.093 108.950 1.00 75.12 208 VAL A C 1
ATOM 1654 O O . VAL A 1 208 ? -66.330 32.129 109.612 1.00 75.12 208 VAL A O 1
ATOM 1657 N N . CYS A 1 209 ? -67.261 30.867 108.013 1.00 73.69 209 CYS A N 1
ATOM 1658 C CA . CYS A 1 209 ? -68.299 31.840 107.661 1.00 73.69 209 CYS A CA 1
ATOM 1659 C C . CYS A 1 209 ? -69.495 31.866 108.633 1.00 73.69 209 CYS A C 1
ATOM 1661 O O . CYS A 1 209 ? -70.140 32.908 108.758 1.00 73.69 209 CYS A O 1
ATOM 1663 N N . HIS A 1 210 ? -69.789 30.766 109.338 1.00 68.00 210 HIS A N 1
ATOM 1664 C CA . HIS A 1 210 ? -70.969 30.637 110.207 1.00 68.00 210 HIS A CA 1
ATOM 1665 C C . HIS A 1 210 ? -70.649 29.940 111.551 1.00 68.00 210 HIS A C 1
ATOM 1667 O O . HIS A 1 210 ? -70.993 28.775 111.741 1.00 68.00 210 HIS A O 1
ATOM 1673 N N . PRO A 1 211 ? -70.046 30.648 112.529 1.00 69.31 211 PRO A N 1
ATOM 1674 C CA . PRO A 1 211 ? -69.487 30.052 113.756 1.00 69.31 211 PRO A CA 1
ATOM 1675 C C . PRO A 1 211 ? -70.487 29.507 114.799 1.00 69.31 211 PRO A C 1
ATOM 1677 O O . PRO A 1 211 ? -70.070 29.178 115.906 1.00 69.31 211 PRO A O 1
ATOM 1680 N N . GLY A 1 212 ? -71.792 29.454 114.506 1.00 64.38 212 GLY A N 1
ATOM 1681 C CA . GLY A 1 212 ? -72.843 29.136 115.490 1.00 64.38 212 GLY A CA 1
ATOM 1682 C C . GLY A 1 212 ? -73.908 28.136 115.031 1.00 64.38 212 GLY A C 1
ATOM 1683 O O . GLY A 1 212 ? -74.911 27.981 115.718 1.00 64.38 212 GLY A O 1
ATOM 1684 N N . LEU A 1 213 ? -73.723 27.493 113.875 1.00 65.38 213 LEU A N 1
ATOM 1685 C CA . LEU A 1 213 ? -74.612 26.448 113.357 1.00 65.38 213 LEU A CA 1
ATOM 1686 C C . LEU A 1 213 ? -73.975 25.071 113.603 1.00 65.38 213 LEU A C 1
ATOM 1688 O O . LEU A 1 213 ? -72.888 24.799 113.091 1.00 65.38 213 LEU A O 1
ATOM 1692 N N . GLU A 1 214 ? -74.640 24.215 114.384 1.00 59.53 214 GLU A N 1
ATOM 1693 C CA . GLU A 1 214 ? -74.273 22.800 114.525 1.00 59.53 214 GLU A CA 1
ATOM 1694 C C . GLU A 1 214 ? -74.598 22.063 113.222 1.00 59.53 214 GLU A C 1
ATOM 1696 O O . GLU A 1 214 ? -75.735 22.079 112.751 1.00 59.53 214 GLU A O 1
ATOM 1701 N N . ILE A 1 215 ? -73.584 21.441 112.624 1.00 60.12 215 ILE A N 1
ATOM 1702 C CA . ILE A 1 215 ? -73.744 20.537 111.484 1.00 60.12 215 ILE A CA 1
ATOM 1703 C C . ILE A 1 215 ? -73.644 19.114 112.031 1.00 60.12 215 ILE A C 1
ATOM 1705 O O . ILE A 1 215 ? -72.724 18.821 112.797 1.00 60.12 215 ILE A O 1
ATOM 1709 N N . GLU A 1 216 ? -74.596 18.265 111.644 1.00 55.75 216 GLU A N 1
ATOM 1710 C CA . GLU A 1 216 ? -74.613 16.824 111.924 1.00 55.75 216 GLU A CA 1
ATOM 1711 C C . GLU A 1 216 ? -73.301 16.161 111.455 1.00 55.75 216 GLU A C 1
ATOM 1713 O O . GLU A 1 216 ? -72.692 16.624 110.490 1.00 55.75 216 GLU A O 1
ATOM 1718 N N . GLU A 1 217 ? -72.820 15.150 112.192 1.00 59.34 217 GLU A N 1
ATOM 1719 C CA . GLU A 1 217 ? -71.466 14.584 112.059 1.00 59.34 217 GLU A CA 1
ATOM 1720 C C . GLU A 1 217 ? -71.037 14.336 110.602 1.00 59.34 217 GLU A C 1
ATOM 1722 O O . GLU A 1 217 ? -71.812 13.838 109.786 1.00 59.34 217 GLU A O 1
ATOM 1727 N N . ASP A 1 218 ? -69.774 14.681 110.301 1.00 61.44 218 ASP A N 1
ATOM 1728 C CA . ASP A 1 218 ? -69.139 14.460 108.996 1.00 61.44 218 ASP A CA 1
ATOM 1729 C C . ASP A 1 218 ? -69.350 12.994 108.575 1.00 61.44 218 ASP A C 1
ATOM 1731 O O . ASP A 1 218 ? -68.798 12.100 109.227 1.00 61.44 218 ASP A O 1
ATOM 1735 N N . PRO A 1 219 ? -70.103 12.729 107.489 1.00 64.00 219 PRO A N 1
ATOM 1736 C CA . PRO A 1 219 ? -70.403 11.372 107.035 1.00 64.00 219 PRO A CA 1
ATOM 1737 C C . PRO A 1 219 ? -69.153 10.522 106.754 1.00 64.00 219 PRO A C 1
ATOM 1739 O O . PRO A 1 219 ? -69.246 9.299 106.688 1.00 64.00 219 PRO A O 1
ATOM 1742 N N . PHE A 1 220 ? -67.983 11.154 106.605 1.00 59.47 220 PHE A N 1
ATOM 1743 C CA . PHE A 1 220 ? -66.696 10.522 106.309 1.00 59.47 220 PHE A CA 1
ATOM 1744 C C . PHE A 1 220 ? -65.752 10.450 107.517 1.00 59.47 220 PHE A C 1
ATOM 1746 O O . PHE A 1 220 ? -64.624 9.967 107.394 1.00 59.47 220 PHE A O 1
ATOM 1753 N N . ALA A 1 221 ? -66.178 10.898 108.703 1.00 59.03 221 ALA A N 1
ATOM 1754 C CA . ALA A 1 221 ? -65.379 10.785 109.925 1.00 59.03 221 ALA A CA 1
ATOM 1755 C C . ALA A 1 221 ? -65.269 9.336 110.445 1.00 59.03 221 ALA A C 1
ATOM 1757 O O . ALA A 1 221 ? -64.414 9.056 111.286 1.00 59.03 221 ALA A O 1
ATOM 1758 N N . SER A 1 222 ? -66.103 8.412 109.946 1.00 55.41 222 SER A N 1
ATOM 1759 C CA . SER A 1 222 ? -66.260 7.052 110.487 1.00 55.41 222 SER A CA 1
ATOM 1760 C C . SER A 1 222 ? -65.952 5.912 109.507 1.00 55.41 222 SER A C 1
ATOM 1762 O O . SER A 1 222 ? -66.387 4.787 109.747 1.00 55.41 222 SER A O 1
ATOM 1764 N N . CYS A 1 223 ? -65.225 6.141 108.411 1.00 52.25 223 CYS A N 1
ATOM 1765 C CA . CYS A 1 223 ? -64.906 5.066 107.463 1.00 52.25 223 CYS A CA 1
ATOM 1766 C C . CYS A 1 223 ? -63.534 4.425 107.760 1.00 52.25 223 CYS A C 1
ATOM 1768 O O . CYS A 1 223 ? -62.509 5.057 107.504 1.00 52.25 223 CYS A O 1
ATOM 1770 N N . PRO A 1 224 ? -63.460 3.168 108.247 1.00 53.97 224 PRO A N 1
ATOM 1771 C CA . PRO A 1 224 ? -62.258 2.358 108.105 1.00 53.97 224 PRO A CA 1
ATOM 1772 C C . PRO A 1 224 ? -62.186 1.783 106.681 1.00 53.97 224 PRO A C 1
ATOM 1774 O O . PRO A 1 224 ? -63.209 1.532 106.039 1.00 53.97 224 PRO A O 1
ATOM 1777 N N . GLU A 1 225 ? -60.970 1.567 106.184 1.00 48.94 225 GLU A N 1
ATOM 1778 C CA . GLU A 1 225 ? -60.700 1.006 104.857 1.00 48.94 225 GLU A CA 1
ATOM 1779 C C . GLU A 1 225 ? -61.459 -0.317 104.633 1.00 48.94 225 GLU A C 1
ATOM 1781 O O . GLU A 1 225 ? -61.118 -1.341 105.224 1.00 48.94 225 GLU A O 1
ATOM 1786 N N . GLY A 1 226 ? -62.476 -0.315 103.756 1.00 53.25 226 GLY A N 1
ATOM 1787 C CA . GLY A 1 226 ? -63.014 -1.553 103.172 1.00 53.25 226 GLY A CA 1
ATOM 1788 C C . GLY A 1 226 ? -64.530 -1.777 103.137 1.00 53.25 226 GLY A C 1
ATOM 1789 O O . GLY A 1 226 ? -64.930 -2.844 102.677 1.00 53.25 226 GLY A O 1
ATOM 1790 N N . LEU A 1 227 ? -65.391 -0.843 103.556 1.00 52.56 227 LEU A N 1
ATOM 1791 C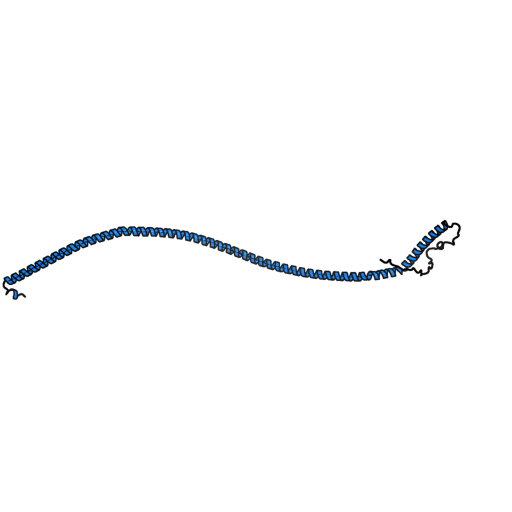 CA . LEU A 1 227 ? -66.850 -1.014 103.420 1.00 52.56 227 LEU A CA 1
ATOM 1792 C C . LEU A 1 227 ? -67.399 -0.231 102.220 1.00 52.56 227 LEU A C 1
ATOM 1794 O O . LEU A 1 227 ? -67.319 0.992 102.163 1.00 52.56 227 LEU A O 1
ATOM 1798 N N . SER A 1 228 ? -67.945 -0.958 101.241 1.00 53.06 228 SER A N 1
ATOM 1799 C CA . SER A 1 228 ? -68.546 -0.402 100.028 1.00 53.06 228 SER A CA 1
ATOM 1800 C C . SER A 1 228 ? -69.832 0.359 100.357 1.00 53.06 228 SER A C 1
ATOM 1802 O O . SER A 1 228 ? -70.859 -0.250 100.662 1.00 53.06 228 SER A O 1
ATOM 1804 N N . VAL A 1 229 ? -69.789 1.686 100.268 1.00 51.47 229 VAL A N 1
ATOM 1805 C CA . VAL A 1 229 ? -70.992 2.524 100.245 1.00 51.47 229 VAL A CA 1
ATOM 1806 C C . VAL A 1 229 ? -71.608 2.424 98.849 1.00 51.47 229 VAL A C 1
ATOM 1808 O O . VAL A 1 229 ? -70.936 2.685 97.853 1.00 51.47 229 VAL A O 1
ATOM 1811 N N . ASN A 1 230 ? -72.869 1.998 98.782 1.00 51.31 230 ASN A N 1
ATOM 1812 C CA . ASN A 1 230 ? -73.620 1.841 97.539 1.00 51.31 230 ASN A CA 1
ATOM 1813 C C . ASN A 1 230 ? -74.030 3.228 97.010 1.00 51.31 230 ASN A C 1
ATOM 1815 O O . ASN A 1 230 ? -74.912 3.865 97.586 1.00 51.31 230 ASN A O 1
ATOM 1819 N N . MET A 1 231 ? -73.357 3.713 95.963 1.00 53.53 231 MET A N 1
ATOM 1820 C CA . MET A 1 231 ? -73.742 4.924 95.231 1.00 53.53 231 MET A CA 1
ATOM 1821 C C . MET A 1 231 ? -74.499 4.518 93.964 1.00 53.53 231 MET A C 1
ATOM 1823 O O . MET A 1 231 ? -74.070 3.601 93.277 1.00 53.53 231 MET A O 1
ATOM 1827 N N . SER A 1 232 ? -75.627 5.175 93.678 1.00 51.78 232 SER A N 1
ATOM 1828 C CA . SER A 1 232 ? -76.495 4.839 92.540 1.00 51.78 232 SER A CA 1
ATOM 1829 C C . SER A 1 232 ? -75.794 5.004 91.186 1.00 51.78 232 SER A C 1
ATOM 1831 O O . SER A 1 232 ? -75.083 5.983 90.969 1.00 51.78 232 SER A O 1
ATOM 1833 N N . ASP A 1 233 ? -76.055 4.062 90.276 1.00 52.25 233 ASP A N 1
ATOM 1834 C CA . ASP A 1 233 ? -75.279 3.834 89.047 1.00 52.25 233 ASP A CA 1
ATOM 1835 C C . ASP A 1 233 ? -75.538 4.817 87.887 1.00 52.25 233 ASP A C 1
ATOM 1837 O O . ASP A 1 233 ? -74.838 4.760 86.879 1.00 52.25 233 ASP A O 1
ATOM 1841 N N . GLU A 1 234 ? -76.499 5.742 87.987 1.00 49.81 234 GLU A N 1
ATOM 1842 C CA . GLU A 1 234 ? -76.848 6.626 86.865 1.00 49.81 234 GLU A CA 1
ATOM 1843 C C . GLU A 1 234 ? -77.014 8.091 87.291 1.00 49.81 234 GLU A C 1
ATOM 1845 O O . GLU A 1 234 ? -77.954 8.463 87.996 1.00 49.81 234 GLU A O 1
ATOM 1850 N N . VAL A 1 235 ? -76.113 8.946 86.796 1.00 55.16 235 VAL A N 1
ATOM 1851 C CA . VAL A 1 235 ? -76.299 10.401 86.726 1.00 55.16 235 VAL A CA 1
ATOM 1852 C C . VAL A 1 235 ? -76.234 10.787 85.247 1.00 55.16 235 VAL A C 1
ATOM 1854 O O . VAL A 1 235 ? -75.182 10.597 84.630 1.00 55.16 235 VAL A O 1
ATOM 1857 N N . PRO A 1 236 ? -77.323 11.300 84.645 1.00 49.53 236 PRO A N 1
ATOM 1858 C CA . PRO A 1 236 ? -77.320 11.658 83.237 1.00 49.53 236 PRO A CA 1
ATOM 1859 C C . PRO A 1 236 ? -76.516 12.947 83.061 1.00 49.53 236 PRO A C 1
ATOM 1861 O O . PRO A 1 236 ? -76.913 14.009 83.543 1.00 49.53 236 PRO A O 1
ATOM 1864 N N . PHE A 1 237 ? -75.379 12.852 82.378 1.00 49.16 237 PHE A N 1
ATOM 1865 C CA . PHE A 1 237 ? -74.667 14.020 81.873 1.00 49.16 237 PHE A CA 1
ATOM 1866 C C . PHE A 1 237 ? -75.173 14.336 80.459 1.00 49.16 237 PHE A C 1
ATOM 1868 O O . PHE A 1 237 ? -75.294 13.448 79.617 1.00 49.16 237 PHE A O 1
ATOM 1875 N N . ASP A 1 238 ? -75.532 15.599 80.228 1.00 53.91 238 ASP A N 1
ATOM 1876 C CA . ASP A 1 238 ? -75.994 16.102 78.933 1.00 53.91 238 ASP A CA 1
ATOM 1877 C C . ASP A 1 238 ? -74.787 16.415 78.034 1.00 53.91 238 ASP A C 1
ATOM 1879 O O . ASP A 1 238 ? -74.150 17.460 78.166 1.00 53.91 238 ASP A O 1
ATOM 1883 N N . ASP A 1 239 ? -74.473 15.491 77.122 1.00 54.84 239 ASP A N 1
ATOM 1884 C CA . ASP A 1 239 ? -73.382 15.591 76.140 1.00 54.84 239 ASP A CA 1
ATOM 1885 C C . ASP A 1 239 ? -73.802 16.328 74.847 1.00 54.84 239 ASP A C 1
ATOM 1887 O O . ASP A 1 239 ? -73.346 16.014 73.741 1.00 54.84 239 ASP A O 1
ATOM 1891 N N . SER A 1 240 ? -74.677 17.331 74.950 1.00 58.56 240 SER A N 1
ATOM 1892 C CA . SER A 1 240 ? -75.033 18.200 73.823 1.00 58.56 240 SER A CA 1
ATOM 1893 C C . SER A 1 240 ? -73.850 19.096 73.421 1.00 58.56 240 SER A C 1
ATOM 1895 O O . SER A 1 240 ? -73.726 20.246 73.839 1.00 58.56 240 SER A O 1
ATOM 1897 N N . ALA A 1 241 ? -72.953 18.575 72.581 1.00 56.09 241 ALA A N 1
ATOM 1898 C CA . ALA A 1 241 ? -71.875 19.342 71.967 1.00 56.09 241 ALA A CA 1
ATOM 1899 C C . ALA A 1 241 ? -72.412 20.200 70.807 1.00 56.09 241 ALA A C 1
ATOM 1901 O O . ALA A 1 241 ? -72.424 19.782 69.647 1.00 56.09 241 ALA A O 1
ATOM 1902 N N . GLU A 1 242 ? -72.843 21.427 71.098 1.00 58.88 242 GLU A N 1
ATOM 1903 C CA . GLU A 1 242 ? -73.115 22.421 70.059 1.00 58.88 242 GLU A CA 1
ATOM 1904 C C . GLU A 1 242 ? -71.781 22.999 69.547 1.00 58.88 242 GLU A C 1
ATOM 1906 O O . GLU A 1 242 ? -71.106 23.789 70.209 1.00 58.88 242 GLU A O 1
ATOM 1911 N N . ALA A 1 243 ? -71.349 22.546 68.366 1.00 59.81 243 ALA A N 1
ATOM 1912 C CA . ALA A 1 243 ? -70.123 23.020 67.729 1.00 59.81 243 ALA A CA 1
ATOM 1913 C C . ALA A 1 243 ? -70.275 24.476 67.234 1.00 59.81 243 ALA A C 1
ATOM 1915 O O . ALA A 1 243 ? -71.303 24.819 66.638 1.00 59.81 243 ALA A O 1
ATOM 1916 N N . PRO A 1 244 ? -69.256 25.345 67.392 1.00 55.88 244 PRO A N 1
ATOM 1917 C CA . PRO A 1 244 ? -69.328 26.706 66.883 1.00 55.88 244 PRO A CA 1
ATOM 1918 C C . PRO A 1 244 ? -69.236 26.697 65.353 1.00 55.88 244 PRO A C 1
ATOM 1920 O O . PRO A 1 244 ? -68.266 26.208 64.772 1.00 55.88 244 PRO A O 1
ATOM 1923 N N . LYS A 1 245 ? -70.250 27.270 64.696 1.00 54.06 245 LYS A N 1
ATOM 1924 C CA . LYS A 1 245 ? -70.258 27.500 63.246 1.00 54.06 245 LYS A CA 1
ATOM 1925 C C . LYS A 1 245 ? -69.129 28.463 62.855 1.00 54.06 245 LYS A C 1
ATOM 1927 O O . LYS A 1 245 ? -69.076 29.586 63.360 1.00 54.06 245 LYS A O 1
ATOM 1932 N N . LYS A 1 246 ? -68.288 28.042 61.910 1.00 48.16 246 LYS A N 1
ATOM 1933 C CA . LYS A 1 246 ? -67.500 28.906 61.024 1.00 48.16 246 LYS A CA 1
ATOM 1934 C C . LYS A 1 246 ? -67.652 28.419 59.595 1.00 48.16 246 LYS A C 1
ATOM 1936 O O . LYS A 1 246 ? -67.608 27.185 59.407 1.00 48.16 246 LYS A O 1
#

Secondary structure (DSSP, 8-state):
--GGGSSS-HHHHHHHHHHHHHHHHHHHHHHHHHHHHHHHHHHHHHHHHHHHHHHHHHHHHHHHHHHHHHHHHHHHHHHHHHHHHHHHHHHHHHHHHHHHHHHHHHHHHHHHHHHHHHHHHHHHHHHHHHHHHHHHHHHHHHHHHHHHHHHHHHHHHHHHHHHHHHHHHHHHHHHHHHHSHHHHHHHHHHHHHHHHHHHHHHHHHHHHH-TTPPPP--TTTT--TT------S---------PPP-

Radius of gyration: 89.1 Å; Cα contacts (8 Å, |Δi|>4): 7; chains: 1; bounding box: 135×46×242 Å

Solvent-accessible surface area (backbone atoms only — not comparable to full-atom values): 14109 Å² total; per-residue (Å²): 134,70,75,72,65,78,77,54,57,67,69,60,54,50,53,52,51,52,49,51,50,52,54,50,49,53,50,52,49,55,49,52,50,51,51,50,53,50,52,50,51,51,51,54,51,51,51,52,51,52,50,51,51,50,51,52,49,53,50,47,67,52,49,50,56,51,53,50,50,51,52,49,49,53,50,52,53,52,51,53,52,51,52,51,53,52,53,51,50,52,55,50,52,53,51,50,54,51,51,52,52,48,52,56,50,53,56,51,50,51,53,50,53,54,50,52,52,52,52,51,53,51,51,54,50,51,55,51,52,50,54,51,50,54,51,51,50,51,53,54,51,52,50,52,49,52,54,49,51,54,50,51,51,52,52,52,52,51,49,50,59,52,58,69,44,44,66,60,52,51,50,49,53,51,49,56,48,60,66,32,65,70,47,46,53,48,50,52,52,51,49,48,55,52,49,53,51,52,47,54,50,50,50,53,52,46,49,72,76,44,85,82,68,91,73,79,78,66,89,73,79,78,72,68,96,82,75,85,77,90,73,83,94,78,79,92,77,85,81,80,79,81,75,83,88,127

Foldseek 3Di:
DPPVVVPDPPVVVVVVVVVVVVVVVVVVVVVVVVVVVVVVVVVVVVVVVVVVVVVVVVCCVVVVVVVVVVVVVVVVVVVVVVVVVVVVVVVVVVVVVVVVVVVVVVVVVVVVVVVVVVVVVVVVVVVVVVVVVVVVVVVVVVVVVVVVVVVVVVVVVVVVVVVVCCVVVVVVVVVVVCVDPVNVVVVVVVVVVVVLVVVVVVVVVVCVVPVPDDDDDDPPPDDDPDDDDDDDDDDDDDPPPPDDDD

Organism: Musa balbisiana (NCBI:txid52838)

pLDDT: mean 85.29, std 15.28, range [48.16, 98.44]